Protein AF-A0A956CIX5-F1 (afdb_monomer_lite)

Structure (mmCIF, N/CA/C/O backbone):
data_AF-A0A956CIX5-F1
#
_entry.id   AF-A0A956CIX5-F1
#
loop_
_atom_site.group_PDB
_atom_site.id
_atom_site.type_symbol
_atom_site.label_atom_id
_atom_site.label_alt_id
_atom_site.label_comp_id
_atom_site.label_asym_id
_atom_site.label_entity_id
_atom_site.label_seq_id
_atom_site.pdbx_PDB_ins_code
_atom_site.Cartn_x
_atom_site.Cartn_y
_atom_site.Cartn_z
_atom_site.occupancy
_atom_site.B_iso_or_equiv
_atom_site.auth_seq_id
_atom_site.auth_comp_id
_atom_site.auth_asym_id
_atom_site.auth_atom_id
_atom_site.pdbx_PDB_model_num
ATOM 1 N N . SER A 1 1 ? 2.393 29.014 10.871 1.00 48.28 1 SER A N 1
ATOM 2 C CA . SER A 1 1 ? 1.297 28.035 10.940 1.00 48.28 1 SER A CA 1
ATOM 3 C C . SER A 1 1 ? 1.409 27.335 12.272 1.00 48.28 1 SER A C 1
ATOM 5 O O . SER A 1 1 ? 2.496 26.870 12.594 1.00 48.28 1 SER A O 1
ATOM 7 N N . ASP A 1 2 ? 0.337 27.302 13.055 1.00 49.09 2 ASP A N 1
ATOM 8 C CA . ASP A 1 2 ? 0.321 26.514 14.285 1.00 49.09 2 ASP A CA 1
ATOM 9 C C . ASP A 1 2 ? 0.244 25.041 13.891 1.00 49.09 2 ASP A C 1
ATOM 11 O O . ASP A 1 2 ? -0.803 24.536 13.486 1.00 49.09 2 ASP A O 1
ATOM 15 N N . THR A 1 3 ? 1.388 24.364 13.909 1.00 62.88 3 THR A N 1
ATOM 16 C CA . THR A 1 3 ? 1.444 22.916 13.736 1.00 62.88 3 THR A CA 1
ATOM 17 C C . THR A 1 3 ? 0.698 22.298 14.911 1.00 62.88 3 THR A C 1
ATOM 19 O O . THR A 1 3 ? 1.104 22.481 16.057 1.00 62.88 3 THR A O 1
ATOM 22 N N . LEU A 1 4 ? -0.408 21.597 14.648 1.00 78.81 4 LEU A N 1
ATOM 23 C CA . LEU A 1 4 ? -1.135 20.867 15.683 1.00 78.81 4 LEU A CA 1
ATOM 24 C C . LEU A 1 4 ? -0.179 19.869 16.354 1.00 78.81 4 LEU A C 1
ATOM 26 O O . LEU A 1 4 ? 0.213 18.874 15.746 1.00 78.81 4 LEU A O 1
ATOM 30 N N . VAL A 1 5 ? 0.201 20.144 17.603 1.00 87.44 5 VAL A N 1
ATOM 31 C CA . VAL A 1 5 ? 1.041 19.249 18.405 1.00 87.44 5 VAL A CA 1
ATOM 32 C C . VAL A 1 5 ? 0.138 18.222 19.073 1.00 87.44 5 VAL A C 1
ATOM 34 O O . VAL A 1 5 ? -0.671 18.557 19.940 1.00 87.44 5 VAL A O 1
ATOM 37 N N . CYS A 1 6 ? 0.264 16.964 18.662 1.00 88.88 6 CYS A N 1
ATOM 38 C CA . CYS A 1 6 ? -0.484 15.878 19.274 1.00 88.88 6 CYS A CA 1
ATOM 39 C C . CYS A 1 6 ? 0.151 15.423 20.598 1.00 88.88 6 CYS A C 1
ATOM 41 O O . CYS A 1 6 ? 1.374 15.455 20.734 1.00 88.88 6 CYS A O 1
ATOM 43 N N . PRO A 1 7 ? -0.659 14.991 21.586 1.00 92.75 7 PRO A N 1
ATOM 44 C CA . PRO A 1 7 ? -0.147 14.361 22.801 1.00 92.75 7 PRO A CA 1
ATOM 45 C C . PRO A 1 7 ? 0.714 13.129 22.497 1.00 92.75 7 PRO A C 1
ATOM 47 O O . PRO A 1 7 ? 0.508 12.472 21.479 1.00 92.75 7 PRO A O 1
ATOM 50 N N . THR A 1 8 ? 1.610 12.764 23.419 1.00 92.12 8 THR A N 1
ATOM 51 C CA . THR A 1 8 ? 2.425 11.541 23.328 1.00 92.12 8 THR A CA 1
ATOM 52 C C . THR A 1 8 ? 1.572 10.306 23.018 1.00 92.12 8 THR A C 1
ATOM 54 O O . THR A 1 8 ? 0.526 10.100 23.641 1.00 92.12 8 THR A O 1
ATOM 57 N N . GLY A 1 9 ? 2.030 9.477 22.072 1.00 88.94 9 GLY A N 1
ATOM 58 C CA . GLY A 1 9 ? 1.313 8.286 21.603 1.00 88.94 9 GLY A CA 1
ATOM 59 C C . GLY A 1 9 ? 0.183 8.586 20.614 1.00 88.94 9 GLY A C 1
ATOM 60 O O . GLY A 1 9 ? -0.691 7.740 20.399 1.00 88.94 9 GLY A O 1
ATOM 61 N N . LYS A 1 10 ? 0.147 9.799 20.048 1.00 90.38 10 LYS A N 1
ATOM 62 C CA . LYS A 1 10 ? -0.776 10.184 18.982 1.00 90.38 10 LYS A CA 1
ATOM 63 C C . LYS A 1 10 ? -0.036 10.861 17.837 1.00 90.38 10 LYS A C 1
ATOM 65 O O . LYS A 1 10 ? 0.801 11.728 18.068 1.00 90.38 10 LYS A O 1
ATOM 70 N N . THR A 1 11 ? -0.467 10.570 16.615 1.00 88.06 11 THR A N 1
ATOM 71 C CA . THR A 1 11 ? 0.037 11.219 15.404 1.00 88.06 11 THR A CA 1
ATOM 72 C C . THR A 1 11 ? -0.984 12.208 14.844 1.00 88.06 11 THR A C 1
ATOM 74 O O . THR A 1 11 ? -2.197 11.977 14.919 1.00 88.06 11 THR A O 1
ATOM 77 N N . CYS A 1 12 ? -0.501 13.322 14.293 1.00 87.50 12 CYS A N 1
ATOM 78 C CA . CYS A 1 12 ? -1.344 14.296 13.605 1.00 87.50 12 CYS A CA 1
ATOM 79 C C . CYS A 1 12 ? -1.603 13.811 12.178 1.00 87.50 12 CYS A C 1
ATOM 81 O O . CYS A 1 12 ? -0.676 13.706 11.380 1.00 87.50 12 CYS A O 1
ATOM 83 N N . VAL A 1 13 ? -2.863 13.533 11.851 1.00 85.56 13 VAL A N 1
ATOM 84 C CA . VAL A 1 13 ? -3.272 13.141 10.501 1.00 85.56 13 VAL A CA 1
ATOM 85 C C . VAL A 1 13 ? -4.029 14.295 9.871 1.00 85.56 13 VAL A C 1
ATOM 87 O O . VAL A 1 13 ? -5.052 14.741 10.397 1.00 85.56 13 VAL A O 1
ATOM 90 N N . ILE A 1 14 ? -3.540 14.755 8.726 1.00 82.94 14 ILE A N 1
ATOM 91 C CA . ILE A 1 14 ? -4.179 15.795 7.921 1.00 82.94 14 ILE A CA 1
ATOM 92 C C . ILE A 1 14 ? -5.558 15.289 7.461 1.00 82.94 14 ILE A C 1
ATOM 94 O O . ILE A 1 14 ? -5.697 14.154 7.010 1.00 82.94 14 ILE A O 1
ATOM 98 N N . GLN 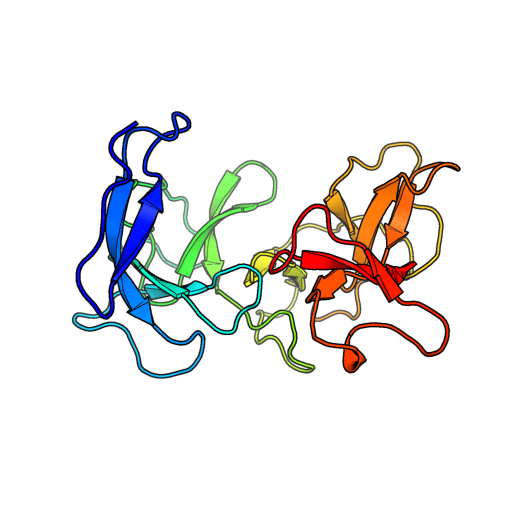A 1 15 ? -6.599 16.098 7.654 1.00 75.81 15 GLN A N 1
ATOM 99 C CA . GLN A 1 15 ? -8.003 15.730 7.415 1.00 75.81 15 GLN A CA 1
ATOM 100 C C . GLN A 1 15 ? -8.577 16.329 6.125 1.00 75.81 15 GLN A C 1
ATOM 102 O O . GLN A 1 15 ? -9.660 15.931 5.700 1.00 75.81 15 GLN A O 1
ATOM 107 N N . ALA A 1 16 ? -7.879 17.292 5.528 1.00 69.31 16 ALA A N 1
ATOM 108 C CA . ALA A 1 16 ? -8.265 17.969 4.299 1.00 69.31 16 ALA A CA 1
ATOM 109 C C . ALA A 1 16 ? -7.023 18.233 3.445 1.00 69.31 16 ALA A C 1
ATOM 111 O O . ALA A 1 16 ? -5.919 18.312 3.971 1.00 69.31 16 ALA A O 1
ATOM 112 N N . ASP A 1 17 ? -7.201 18.461 2.147 1.00 64.12 17 ASP A N 1
ATOM 113 C CA . ASP A 1 17 ? -6.086 18.743 1.227 1.00 64.12 17 ASP A CA 1
ATOM 114 C C . ASP A 1 17 ? -5.335 20.049 1.563 1.00 64.12 17 ASP A C 1
ATOM 116 O O . ASP A 1 17 ? -4.276 20.333 1.005 1.00 64.12 17 ASP A O 1
ATOM 120 N N . ASN A 1 18 ? -5.855 20.851 2.502 1.00 62.19 18 ASN A N 1
ATOM 121 C CA . ASN A 1 18 ? -5.107 21.933 3.122 1.00 62.19 18 ASN A CA 1
ATOM 122 C C . ASN A 1 18 ? -4.417 21.453 4.413 1.00 62.19 18 ASN A C 1
ATOM 124 O O . ASN A 1 18 ? -5.033 20.950 5.350 1.00 62.19 18 ASN A O 1
ATOM 128 N N . VAL A 1 19 ? -3.103 21.670 4.490 1.00 64.19 19 VAL A N 1
ATOM 129 C CA . VAL A 1 19 ? -2.218 21.280 5.611 1.00 64.19 19 VAL A CA 1
ATOM 130 C C . VAL A 1 19 ? -2.571 21.916 6.967 1.00 64.19 19 VAL A C 1
ATOM 132 O O . VAL A 1 19 ? -1.871 21.723 7.957 1.00 64.19 19 VAL A O 1
ATOM 135 N N . THR A 1 20 ? -3.639 22.708 7.025 1.00 72.38 20 THR A N 1
ATOM 136 C CA . THR A 1 20 ? -4.071 23.472 8.196 1.00 72.38 20 THR A CA 1
ATOM 137 C C . THR A 1 20 ? -5.066 22.738 9.089 1.00 72.38 20 THR A C 1
ATOM 139 O O . THR A 1 20 ? -5.234 23.141 10.237 1.00 72.38 20 THR A O 1
ATOM 142 N N . VAL A 1 21 ? -5.729 21.681 8.604 1.00 78.19 21 VAL A N 1
ATOM 143 C CA . VAL A 1 21 ? -6.712 20.928 9.401 1.00 78.19 21 VAL A CA 1
ATOM 144 C C . VAL A 1 21 ? -6.195 19.517 9.652 1.00 78.19 21 VAL A C 1
ATOM 146 O O . VAL A 1 21 ? -6.193 18.672 8.759 1.00 78.19 21 VAL A O 1
ATOM 149 N N . GLY A 1 22 ? -5.767 19.261 10.887 1.00 84.44 22 GLY A N 1
ATOM 150 C CA . GLY A 1 22 ? -5.326 17.949 11.358 1.00 84.44 22 GLY A CA 1
ATOM 151 C C . GLY A 1 22 ? -6.147 17.457 12.547 1.00 84.44 22 GLY A C 1
ATOM 152 O O . GLY A 1 22 ? -6.804 18.240 13.233 1.00 84.44 22 GLY A O 1
ATOM 153 N N . ALA A 1 23 ? -6.099 16.153 12.804 1.00 87.56 23 ALA A N 1
ATOM 154 C CA . ALA A 1 23 ? -6.636 15.547 14.018 1.00 87.56 23 ALA A CA 1
ATOM 155 C C . ALA A 1 23 ? -5.647 14.525 14.590 1.00 87.56 23 ALA A C 1
ATOM 157 O O . ALA A 1 23 ? -4.906 13.878 13.852 1.00 87.56 23 ALA A O 1
ATOM 158 N N . CYS A 1 24 ? -5.632 14.394 15.917 1.00 90.19 24 CYS A N 1
ATOM 159 C CA . CYS A 1 24 ? -4.712 13.506 16.622 1.00 90.19 24 CYS A CA 1
ATOM 160 C C . CYS A 1 24 ? -5.314 12.115 16.812 1.00 90.19 24 CYS A C 1
ATOM 162 O O . CYS A 1 24 ? -6.285 11.956 17.559 1.00 90.19 24 CYS A O 1
ATOM 164 N N . TYR A 1 25 ? -4.685 11.107 16.217 1.00 90.06 25 TYR A N 1
ATOM 165 C CA . TYR A 1 25 ? -5.110 9.711 16.296 1.00 90.06 25 TYR A CA 1
ATOM 166 C C . TYR A 1 25 ? -4.128 8.887 17.126 1.00 90.06 25 TYR A C 1
ATOM 168 O O . TYR A 1 25 ? -2.929 9.140 17.027 1.00 90.06 25 TYR A O 1
ATOM 176 N N . PRO A 1 26 ? -4.594 7.913 17.933 1.00 92.06 26 PRO A N 1
ATOM 177 C CA . PRO A 1 26 ? -3.702 6.992 18.634 1.00 92.06 26 PRO A CA 1
ATOM 178 C C . PRO A 1 26 ? -2.760 6.292 17.660 1.00 92.06 26 PRO A C 1
ATOM 180 O O . PRO A 1 26 ? -3.199 5.852 16.598 1.00 92.06 26 PRO A O 1
ATOM 183 N N . GLU A 1 27 ? -1.491 6.188 18.026 1.00 91.25 27 GLU A N 1
ATOM 184 C CA . GLU A 1 27 ? -0.506 5.436 17.257 1.00 91.25 27 GLU A CA 1
ATOM 185 C C . GLU A 1 27 ? -0.748 3.930 17.385 1.00 91.25 27 GLU A C 1
ATOM 187 O O . GLU A 1 27 ? -1.254 3.433 18.396 1.00 91.25 27 GLU A O 1
ATOM 192 N N . CYS A 1 28 ? -0.383 3.191 16.346 1.00 90.12 28 CYS A N 1
ATOM 193 C CA . CYS A 1 28 ? -0.418 1.737 16.335 1.00 90.12 28 CYS A CA 1
ATOM 194 C C . CYS A 1 28 ? 0.745 1.176 15.524 1.00 90.12 28 CYS A C 1
ATOM 196 O O . CYS A 1 28 ? 1.353 1.871 14.714 1.00 90.12 28 CYS A O 1
ATOM 198 N N . ILE A 1 29 ? 1.033 -0.107 15.738 1.00 85.50 29 ILE A N 1
ATOM 199 C CA . ILE A 1 29 ? 2.008 -0.854 14.945 1.00 85.50 29 ILE A CA 1
ATOM 200 C C . ILE A 1 29 ? 1.215 -1.729 13.968 1.00 85.50 29 ILE A C 1
ATOM 202 O O . ILE A 1 29 ? 0.446 -2.581 14.430 1.00 85.50 29 ILE A O 1
ATOM 206 N N . PRO A 1 30 ? 1.355 -1.548 12.643 1.00 80.19 30 PRO A N 1
ATOM 207 C CA . PRO A 1 30 ? 0.706 -2.406 11.654 1.00 80.19 30 PRO A CA 1
ATOM 208 C C . PRO A 1 30 ? 1.040 -3.886 11.888 1.00 80.19 30 PRO A C 1
ATOM 210 O O . PRO A 1 30 ? 2.200 -4.251 12.055 1.00 80.19 30 PRO A O 1
ATOM 213 N N . GLY A 1 31 ? 0.018 -4.746 11.954 1.00 71.62 31 GLY A N 1
ATOM 214 C CA . GLY A 1 31 ? 0.184 -6.171 12.286 1.00 71.62 31 GLY A CA 1
ATOM 215 C C . GLY A 1 31 ? 0.541 -6.470 13.753 1.00 71.62 31 GLY A C 1
ATOM 216 O O . GLY A 1 31 ? 0.676 -7.637 14.113 1.00 71.62 31 GLY A O 1
ATOM 217 N N . GLY A 1 32 ? 0.680 -5.441 14.595 1.00 73.00 32 GLY A N 1
ATOM 218 C CA . GLY A 1 32 ? 0.949 -5.536 16.029 1.00 73.00 32 GLY A CA 1
ATOM 219 C C . GLY A 1 32 ? -0.315 -5.424 16.888 1.00 73.00 32 GLY A C 1
ATOM 220 O O . GLY A 1 32 ? -1.352 -6.015 16.586 1.00 73.00 32 GLY A O 1
ATOM 221 N N . ALA A 1 33 ? -0.229 -4.678 17.996 1.00 70.19 33 ALA A N 1
ATOM 222 C CA . ALA A 1 33 ? -1.358 -4.486 18.905 1.00 70.19 33 ALA A CA 1
ATOM 223 C C . ALA A 1 33 ? -2.537 -3.803 18.191 1.00 70.19 33 ALA A C 1
ATOM 225 O O . ALA A 1 33 ? -2.385 -2.743 17.580 1.00 70.19 33 ALA A O 1
ATOM 226 N N . ALA A 1 34 ? -3.719 -4.417 18.290 1.00 69.62 34 ALA A N 1
ATOM 227 C CA . ALA A 1 34 ? -4.938 -3.871 17.714 1.00 69.62 34 ALA A CA 1
ATOM 228 C C . ALA A 1 34 ? -5.300 -2.532 18.368 1.00 69.62 34 ALA A C 1
ATOM 230 O O . ALA A 1 34 ? -5.154 -2.341 19.577 1.00 69.62 34 ALA A O 1
ATOM 231 N N . CYS A 1 35 ? -5.827 -1.618 17.561 1.00 86.94 35 CYS A N 1
ATOM 232 C CA . CYS A 1 35 ? -6.393 -0.381 18.061 1.00 86.94 35 CYS A CA 1
ATOM 233 C C . CYS A 1 35 ? -7.567 -0.664 19.007 1.00 86.94 35 CYS A C 1
ATOM 235 O O . CYS A 1 35 ? -8.408 -1.528 18.741 1.00 86.94 35 CYS A O 1
ATOM 237 N N . ALA A 1 36 ? -7.642 0.085 20.109 1.00 86.19 36 ALA A N 1
ATOM 238 C CA . ALA A 1 36 ? -8.731 -0.052 21.068 1.00 86.19 36 ALA A CA 1
ATOM 239 C C . ALA A 1 36 ? -10.102 0.153 20.393 1.00 86.19 36 ALA A C 1
ATOM 241 O O . ALA A 1 36 ? -10.247 0.968 19.481 1.00 86.19 36 ALA A O 1
ATOM 242 N N . GLY A 1 37 ? -11.116 -0.588 20.850 1.00 84.69 37 GLY A N 1
ATOM 243 C CA . GLY A 1 37 ? -12.497 -0.422 20.381 1.00 84.69 37 GLY A CA 1
ATOM 244 C C . GLY A 1 37 ? -12.776 -0.924 18.959 1.00 84.69 37 GLY A C 1
ATOM 245 O O . GLY A 1 37 ? -13.739 -0.475 18.349 1.00 84.69 37 GLY A O 1
ATOM 246 N N . GLY A 1 38 ? -11.953 -1.829 18.415 1.00 82.88 38 GLY A N 1
ATOM 247 C CA . GLY A 1 38 ? -12.183 -2.414 17.085 1.00 82.88 38 GLY A CA 1
ATOM 248 C C . GLY A 1 38 ? -11.825 -1.488 15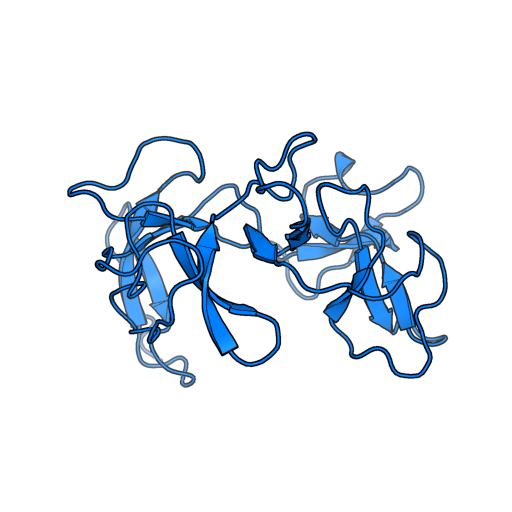.917 1.00 82.88 38 GLY A C 1
ATOM 249 O O . GLY A 1 38 ? -12.258 -1.724 14.786 1.00 82.88 38 GLY A O 1
ATOM 250 N N . ALA A 1 39 ? -11.045 -0.440 16.182 1.00 88.44 39 ALA A N 1
ATOM 251 C CA . ALA A 1 39 ? -10.476 0.431 15.163 1.00 88.44 39 ALA A CA 1
ATOM 252 C C . ALA A 1 39 ? -9.461 -0.316 14.272 1.00 88.44 39 ALA A C 1
ATOM 254 O O . ALA A 1 39 ? -8.867 -1.323 14.666 1.00 88.44 39 ALA A O 1
ATOM 255 N N . THR A 1 40 ? -9.252 0.193 13.060 1.00 87.38 40 THR A N 1
ATOM 256 C CA . THR A 1 40 ? -8.270 -0.327 12.103 1.00 87.38 40 THR A CA 1
ATOM 257 C C . THR A 1 40 ? -6.968 0.456 12.238 1.00 87.38 40 THR A C 1
ATOM 259 O O . THR A 1 40 ? -6.979 1.687 12.224 1.00 87.38 40 THR A O 1
ATOM 262 N N . CYS A 1 41 ? -5.840 -0.250 12.335 1.00 88.19 41 CYS A N 1
ATOM 263 C CA . CYS A 1 41 ? -4.524 0.374 12.253 1.00 88.19 41 CYS A CA 1
ATOM 264 C C . CYS A 1 41 ? -4.192 0.676 10.788 1.00 88.19 41 CYS A C 1
ATOM 266 O O . CYS A 1 41 ? -4.000 -0.247 9.994 1.00 88.19 41 CYS A O 1
ATOM 268 N N . LYS A 1 42 ? -4.145 1.959 10.422 1.00 86.12 42 LYS A N 1
ATOM 269 C CA . LYS A 1 42 ? -3.704 2.401 9.099 1.00 86.12 42 LYS A CA 1
ATOM 270 C C . LYS A 1 42 ? -2.201 2.644 9.135 1.00 86.12 42 LYS A C 1
ATOM 272 O O . LYS A 1 42 ? -1.734 3.497 9.883 1.00 86.12 42 LYS A O 1
ATOM 277 N N . SER A 1 43 ? -1.471 1.881 8.331 1.00 82.94 43 SER A N 1
ATOM 278 C CA . SER A 1 43 ? -0.018 1.968 8.216 1.00 82.94 43 SER A CA 1
ATOM 279 C C . SER A 1 43 ? 0.427 3.313 7.649 1.00 82.94 43 SER A C 1
ATOM 281 O O . SER A 1 43 ? -0.177 3.820 6.701 1.00 82.94 43 SER A O 1
ATOM 283 N N . THR A 1 44 ? 1.517 3.859 8.183 1.00 81.75 44 THR A N 1
ATOM 284 C CA . THR A 1 44 ? 2.344 4.817 7.444 1.00 81.75 44 THR A CA 1
ATOM 285 C C . THR A 1 44 ? 3.111 4.085 6.345 1.00 81.75 44 THR A C 1
ATOM 287 O O . THR A 1 44 ? 3.176 2.854 6.319 1.00 81.75 44 THR A O 1
ATOM 290 N N . PHE A 1 45 ? 3.679 4.837 5.408 1.00 72.69 45 PHE A N 1
ATOM 291 C CA . PHE A 1 45 ? 4.388 4.288 4.251 1.00 72.69 45 PHE A CA 1
ATOM 292 C C . PHE A 1 45 ? 5.548 3.343 4.628 1.00 72.69 45 PHE A C 1
ATOM 294 O O . PHE A 1 45 ? 5.728 2.286 4.029 1.00 72.69 45 PHE A O 1
ATOM 301 N N . ASP A 1 46 ? 6.296 3.658 5.682 1.00 73.00 46 ASP A N 1
ATOM 302 C CA . ASP A 1 46 ? 7.402 2.821 6.165 1.00 73.00 46 ASP A CA 1
ATOM 303 C C . ASP A 1 46 ? 6.961 1.488 6.810 1.00 73.00 46 ASP A C 1
ATOM 305 O O . ASP A 1 46 ? 7.798 0.628 7.091 1.00 73.00 46 ASP A O 1
ATOM 309 N N . ALA A 1 47 ? 5.654 1.322 7.042 1.00 75.00 47 ALA A N 1
ATOM 310 C CA . ALA A 1 47 ? 5.014 0.226 7.760 1.00 75.00 47 ALA A CA 1
ATOM 311 C C . ALA A 1 47 ? 5.580 -0.093 9.147 1.00 75.00 47 ALA A C 1
ATOM 313 O O . ALA A 1 47 ? 5.340 -1.179 9.676 1.00 75.00 47 ALA A O 1
ATOM 314 N N . THR A 1 48 ? 6.313 0.845 9.749 1.00 79.69 48 THR A N 1
ATOM 315 C CA . THR A 1 48 ? 6.815 0.695 11.122 1.00 79.69 48 THR A CA 1
ATOM 316 C C . THR A 1 48 ? 5.894 1.364 12.132 1.00 79.69 48 THR A C 1
ATOM 318 O O . THR A 1 48 ? 5.842 0.961 13.294 1.00 79.69 48 THR A O 1
ATOM 321 N N . SER A 1 49 ? 5.115 2.339 11.667 1.00 85.19 49 SER A N 1
ATOM 322 C CA . SER A 1 49 ? 4.126 3.043 12.462 1.00 85.19 49 SER A CA 1
ATOM 323 C C . SER A 1 49 ? 2.785 3.115 11.736 1.00 85.19 49 SER A C 1
ATOM 325 O O . SER A 1 49 ? 2.611 2.669 10.598 1.00 85.19 49 SER A O 1
ATOM 327 N N . GLY A 1 50 ? 1.787 3.615 12.437 1.00 88.75 50 GLY A N 1
ATOM 328 C CA . GLY A 1 50 ? 0.440 3.738 11.937 1.00 88.75 50 GLY A CA 1
ATOM 329 C C . GLY A 1 50 ? -0.414 4.507 12.919 1.00 88.75 50 GLY A C 1
ATOM 330 O O . GLY A 1 50 ? 0.032 4.900 13.999 1.00 88.75 50 GLY A O 1
ATOM 331 N N . PHE A 1 51 ? -1.665 4.709 12.547 1.00 90.19 51 PHE A N 1
ATOM 332 C CA . PHE A 1 51 ? -2.637 5.365 13.402 1.00 90.19 51 PHE A CA 1
ATOM 333 C C . PHE A 1 51 ? -3.988 4.662 13.367 1.00 90.19 51 PHE A C 1
ATOM 335 O O . PHE A 1 51 ? -4.400 4.066 12.370 1.00 90.19 51 PHE A O 1
ATOM 342 N N . CYS A 1 52 ? -4.680 4.732 14.495 1.00 90.81 52 CYS A N 1
ATOM 343 C CA . CYS A 1 52 ? -5.952 4.076 14.713 1.00 90.81 52 CYS A CA 1
ATOM 344 C C . CYS A 1 52 ? -7.104 4.882 14.126 1.00 90.81 52 CYS A C 1
ATOM 346 O O . CYS A 1 52 ? -7.405 5.981 14.590 1.00 90.81 52 CYS A O 1
ATOM 348 N N . TRP A 1 53 ? -7.795 4.298 13.154 1.00 88.88 53 TRP A N 1
ATOM 349 C CA . TRP A 1 53 ? -8.997 4.851 12.540 1.00 88.88 53 TRP A CA 1
ATOM 350 C C . TRP A 1 53 ? -10.243 4.074 12.939 1.00 88.88 53 TRP A C 1
ATOM 352 O O . TRP A 1 53 ? -10.211 2.848 13.042 1.00 88.88 53 TRP A O 1
ATOM 362 N N . ALA A 1 54 ? -11.360 4.778 13.136 1.00 88.62 54 ALA A N 1
ATOM 363 C CA . ALA A 1 54 ? -12.621 4.106 13.415 1.00 88.62 54 ALA A CA 1
ATOM 364 C C . ALA A 1 54 ? -13.022 3.220 12.227 1.00 88.62 54 ALA A C 1
ATOM 366 O O . ALA A 1 54 ? -12.848 3.597 11.065 1.00 88.62 54 ALA A O 1
ATOM 367 N N . SER A 1 55 ? -13.567 2.048 12.534 1.00 88.62 55 SER A N 1
ATOM 368 C CA . SER A 1 55 ? -14.145 1.135 11.554 1.00 88.62 55 SER A CA 1
ATOM 369 C C . SER A 1 55 ? -15.607 1.495 11.262 1.00 88.62 55 SER A C 1
ATOM 371 O O . SER A 1 55 ? -16.305 2.117 12.069 1.00 88.62 55 SER A O 1
ATOM 373 N N . GLY A 1 56 ? -16.064 1.137 10.068 1.00 92.19 56 GLY A N 1
ATOM 374 C CA . GLY A 1 56 ? -17.462 1.125 9.653 1.00 92.19 56 GLY A CA 1
ATOM 375 C C . GLY A 1 56 ? -18.017 -0.299 9.592 1.00 92.19 56 GLY A C 1
ATOM 376 O O . GLY A 1 56 ? -17.526 -1.204 10.261 1.00 92.19 56 GLY A O 1
ATOM 377 N N . SER A 1 57 ? -19.057 -0.502 8.784 1.00 93.69 57 SER A N 1
ATOM 378 C CA . SER A 1 57 ? -19.760 -1.789 8.669 1.00 93.69 57 SER A CA 1
ATOM 379 C C . SER A 1 57 ? -19.630 -2.461 7.300 1.00 93.69 57 SER A C 1
ATOM 381 O O . SER A 1 57 ? -19.979 -3.639 7.183 1.00 93.69 57 SER A O 1
ATOM 383 N N . ALA A 1 58 ? -19.135 -1.752 6.276 1.00 96.31 58 ALA A N 1
ATOM 384 C CA . ALA A 1 58 ? -19.007 -2.305 4.932 1.00 96.31 58 ALA A CA 1
ATOM 385 C C . ALA A 1 58 ? -17.925 -3.398 4.886 1.00 96.31 58 ALA A C 1
ATOM 387 O O . ALA A 1 58 ? -16.828 -3.240 5.421 1.00 96.31 58 ALA A O 1
ATOM 388 N N . GLN A 1 59 ? -18.263 -4.531 4.286 1.00 96.50 59 GLN A N 1
ATOM 389 C CA . GLN A 1 59 ? -17.418 -5.723 4.201 1.00 96.50 59 GLN A CA 1
ATOM 390 C C . GLN A 1 59 ? -16.454 -5.649 3.009 1.00 96.50 59 GLN A C 1
ATOM 392 O O . GLN A 1 59 ? -16.611 -4.798 2.137 1.00 96.50 59 GLN A O 1
ATOM 397 N N . GLU A 1 60 ? -15.483 -6.564 2.947 1.00 95.69 60 GLU A N 1
ATOM 398 C CA . GLU A 1 60 ? -14.541 -6.687 1.823 1.00 95.69 60 GLU A CA 1
ATOM 399 C C . GLU A 1 60 ? -15.287 -6.715 0.480 1.00 95.69 60 GLU A C 1
ATOM 401 O O . GLU A 1 60 ? -16.255 -7.457 0.305 1.00 95.69 60 GLU A O 1
ATOM 406 N N . GLY A 1 61 ? -14.856 -5.878 -0.466 1.00 95.38 61 GLY A N 1
ATOM 407 C CA . GLY A 1 61 ? -15.484 -5.765 -1.783 1.00 95.38 61 GLY A CA 1
ATOM 408 C C . GLY A 1 61 ? -16.733 -4.887 -1.855 1.00 95.38 61 GLY A C 1
ATOM 409 O O . GLY A 1 61 ? -17.164 -4.565 -2.959 1.00 95.38 61 GLY A O 1
ATOM 410 N N . GLN A 1 62 ? -17.304 -4.458 -0.728 1.00 97.31 62 GLN A N 1
ATOM 411 C CA . GLN A 1 62 ? -18.457 -3.559 -0.734 1.00 97.31 62 GLN A CA 1
ATOM 412 C C . GLN A 1 62 ? -18.039 -2.110 -0.978 1.00 97.31 62 GLN A C 1
ATOM 414 O O . GLN A 1 62 ? -16.947 -1.688 -0.595 1.00 97.31 62 GLN A O 1
ATOM 419 N N . SER A 1 63 ? -18.940 -1.334 -1.583 1.00 96.81 63 SER A N 1
ATOM 420 C CA . SER A 1 63 ? -18.766 0.108 -1.743 1.00 96.81 63 SER A CA 1
ATOM 421 C C . SER A 1 63 ? -18.649 0.814 -0.398 1.00 96.81 63 SER A C 1
ATOM 423 O O . SER A 1 63 ? -19.313 0.460 0.578 1.00 96.81 63 SER A O 1
ATOM 425 N N . CYS A 1 64 ? -17.831 1.856 -0.372 1.00 95.94 64 CYS A N 1
ATOM 426 C CA . CYS A 1 64 ? -17.570 2.642 0.821 1.00 95.94 64 CYS A CA 1
ATOM 427 C C . CYS A 1 64 ? -17.448 4.128 0.494 1.00 95.94 64 CYS A C 1
ATOM 429 O O . CYS A 1 64 ? -17.297 4.547 -0.654 1.00 95.94 64 CYS A O 1
ATOM 431 N N . THR A 1 65 ? -17.502 4.947 1.538 1.00 92.00 65 THR A N 1
ATOM 432 C CA . THR A 1 65 ? -17.200 6.374 1.456 1.00 92.00 65 THR A CA 1
ATOM 433 C C . THR A 1 65 ? -16.150 6.672 2.506 1.00 92.00 65 THR A C 1
ATOM 435 O O . THR A 1 65 ? -16.438 6.580 3.700 1.00 92.00 65 THR A O 1
ATOM 438 N N . SER A 1 66 ? -14.940 7.009 2.056 1.00 78.69 66 SER A N 1
ATOM 439 C CA . SER A 1 66 ? -13.867 7.431 2.951 1.00 78.69 66 SER A CA 1
ATOM 440 C C . SER A 1 66 ? -14.311 8.682 3.706 1.00 78.69 66 SER A C 1
ATOM 442 O O . SER A 1 66 ? -14.778 9.650 3.101 1.00 78.69 66 SER A O 1
ATOM 444 N N . LYS A 1 67 ? -14.211 8.650 5.036 1.00 81.88 67 LYS A N 1
ATOM 445 C CA . LYS A 1 67 ? -14.473 9.802 5.901 1.00 81.88 67 LYS A CA 1
ATOM 446 C C . LYS A 1 67 ? -13.203 10.118 6.688 1.00 81.88 67 LYS A C 1
ATOM 448 O O . LYS A 1 67 ? -12.481 9.190 7.044 1.00 81.88 67 LYS A O 1
ATOM 453 N N . PRO A 1 68 ? -12.957 11.388 7.054 1.00 75.00 68 PRO A N 1
ATOM 454 C CA . PRO A 1 68 ? -11.727 11.772 7.755 1.00 75.00 68 PRO A CA 1
ATOM 455 C C . PRO A 1 68 ? -11.459 10.979 9.048 1.00 75.00 68 PRO A C 1
ATOM 457 O O . PRO A 1 68 ? -10.310 10.706 9.384 1.00 75.00 68 PRO A O 1
ATOM 460 N N . VAL A 1 69 ? -12.531 10.559 9.732 1.00 79.25 69 VAL A N 1
ATOM 461 C CA . VAL A 1 69 ? -12.496 9.870 11.034 1.00 79.25 69 VAL A CA 1
ATOM 462 C C . VAL A 1 69 ? -12.820 8.373 10.973 1.00 79.25 69 VAL A C 1
ATOM 464 O O . VAL A 1 69 ? -12.747 7.699 12.000 1.00 79.25 69 VAL A O 1
ATOM 467 N N . ASN A 1 70 ? -13.246 7.846 9.819 1.00 82.81 70 ASN A N 1
ATOM 468 C CA . ASN A 1 70 ? -13.757 6.477 9.703 1.00 82.81 70 ASN A CA 1
ATOM 469 C C . ASN A 1 70 ? -13.462 5.889 8.318 1.00 82.81 70 ASN A C 1
ATOM 471 O O . ASN A 1 70 ? -13.732 6.527 7.300 1.00 82.81 70 ASN A O 1
ATOM 475 N N . THR A 1 71 ? -12.979 4.648 8.281 1.00 83.88 71 THR A N 1
ATOM 476 C CA . THR A 1 71 ? -12.705 3.933 7.026 1.00 83.88 71 THR A CA 1
ATOM 477 C C . THR A 1 71 ? -13.957 3.706 6.181 1.00 83.88 71 THR A C 1
ATOM 479 O O . THR A 1 71 ? -13.840 3.472 4.990 1.00 83.88 71 THR A O 1
ATOM 482 N N . GLY A 1 72 ? -15.150 3.715 6.774 1.00 91.06 72 GLY A N 1
ATOM 483 C CA . GLY A 1 72 ? -16.399 3.241 6.179 1.00 91.06 72 GLY A CA 1
ATOM 484 C C . GLY A 1 72 ? -16.505 1.713 6.143 1.00 91.06 72 GLY A C 1
ATOM 485 O O . GLY A 1 72 ? -17.579 1.187 5.863 1.00 91.06 72 GLY A O 1
ATOM 486 N N . CYS A 1 73 ? -15.431 1.006 6.493 1.00 94.75 73 CYS A N 1
ATOM 487 C CA . CYS A 1 73 ? -15.259 -0.427 6.297 1.00 94.75 73 CYS A CA 1
ATOM 488 C C . CYS A 1 73 ? -15.056 -1.159 7.623 1.00 94.75 73 CYS A C 1
ATOM 490 O O . CYS A 1 73 ? -14.543 -0.582 8.581 1.00 94.75 73 CYS A O 1
ATOM 492 N N . ALA A 1 74 ? -15.430 -2.434 7.674 1.00 93.44 74 ALA A N 1
ATOM 493 C CA . ALA A 1 74 ? -15.251 -3.292 8.837 1.00 93.44 74 ALA A CA 1
ATOM 494 C C . ALA A 1 74 ? -13.790 -3.313 9.330 1.00 93.44 74 ALA A C 1
ATOM 496 O O . ALA A 1 74 ? -12.855 -2.940 8.617 1.00 93.44 74 ALA A O 1
ATOM 497 N N . THR A 1 75 ? -13.585 -3.737 10.577 1.00 89.56 75 THR A N 1
ATOM 498 C CA . THR A 1 75 ? -12.255 -3.816 11.196 1.00 89.56 75 THR A CA 1
ATOM 499 C C . THR A 1 75 ? -11.260 -4.572 10.311 1.00 89.56 75 THR A C 1
ATOM 501 O O . THR A 1 75 ? -11.550 -5.664 9.829 1.00 89.56 75 THR A O 1
ATOM 504 N N . GLY A 1 76 ? -10.072 -3.993 10.119 1.00 87.19 76 GLY A N 1
ATOM 505 C CA . GLY A 1 76 ? -9.018 -4.553 9.264 1.00 87.19 76 GLY A CA 1
ATOM 506 C C . GLY A 1 76 ? -9.142 -4.196 7.779 1.00 87.19 76 GLY A C 1
ATOM 507 O O . GLY A 1 76 ? -8.282 -4.589 6.993 1.00 87.19 76 GLY A O 1
ATOM 508 N N . LEU A 1 77 ? -10.175 -3.441 7.398 1.00 92.25 77 LEU A N 1
ATOM 509 C CA . LEU A 1 77 ? -10.393 -2.968 6.036 1.00 92.25 77 LEU A CA 1
ATOM 510 C C . LEU A 1 77 ? -10.257 -1.445 5.944 1.00 92.25 77 LEU A C 1
ATOM 512 O O . LEU A 1 77 ? -10.509 -0.713 6.909 1.00 92.25 77 LEU A O 1
ATOM 516 N N . ILE A 1 78 ? -9.913 -0.964 4.753 1.00 91.88 78 ILE A N 1
ATOM 517 C CA . ILE A 1 78 ? -9.840 0.453 4.407 1.00 91.88 78 ILE A CA 1
ATOM 518 C C . ILE A 1 78 ? -10.597 0.725 3.107 1.00 91.88 78 ILE A C 1
ATOM 520 O O . ILE A 1 78 ? -10.620 -0.111 2.207 1.00 91.88 78 ILE A O 1
ATOM 524 N N . CYS A 1 79 ? -11.232 1.892 3.015 1.00 94.19 79 CYS A N 1
ATOM 525 C CA . CYS A 1 79 ? -11.855 2.338 1.777 1.00 94.19 79 CYS A CA 1
ATOM 526 C C . CYS A 1 79 ? -10.786 2.854 0.820 1.00 94.19 79 CYS A C 1
ATOM 528 O O . CYS A 1 79 ? -10.122 3.851 1.117 1.00 94.19 79 CYS A O 1
ATOM 530 N N . ALA A 1 80 ? -10.625 2.168 -0.305 1.00 92.88 80 ALA A N 1
ATOM 531 C CA . ALA A 1 80 ? -9.650 2.493 -1.332 1.00 92.88 80 ALA A CA 1
ATOM 532 C C . ALA A 1 80 ? -10.325 2.544 -2.704 1.00 92.88 80 ALA A C 1
ATOM 534 O O . ALA A 1 80 ? -11.328 1.869 -2.936 1.00 92.88 80 ALA A O 1
ATOM 535 N N . THR A 1 81 ? -9.773 3.351 -3.606 1.00 92.25 81 THR A N 1
ATOM 536 C CA . THR A 1 81 ? -10.196 3.354 -5.007 1.00 92.25 81 THR A CA 1
ATOM 537 C C . THR A 1 81 ? -9.536 2.179 -5.706 1.00 92.25 81 THR A C 1
ATOM 539 O O . THR A 1 81 ? -8.333 2.213 -5.928 1.00 92.25 81 THR A O 1
ATOM 542 N N . ASP A 1 82 ? -10.306 1.155 -6.049 1.00 91.81 82 ASP A N 1
ATOM 543 C CA . ASP A 1 82 ? -9.835 -0.005 -6.804 1.00 91.81 82 ASP A CA 1
ATOM 544 C C . ASP A 1 82 ? -10.724 -0.174 -8.042 1.00 91.81 82 ASP A C 1
ATOM 546 O O . ASP A 1 82 ? -11.953 -0.114 -7.955 1.00 91.81 82 ASP A O 1
ATOM 550 N N . GLN A 1 83 ? -10.095 -0.287 -9.214 1.00 89.06 83 GLN A N 1
ATOM 551 C CA . GLN A 1 83 ? -10.759 -0.306 -10.527 1.00 89.06 83 GLN A CA 1
ATOM 552 C C . GLN A 1 83 ? -11.751 0.861 -10.737 1.00 89.06 83 GLN A C 1
ATOM 554 O O . GLN A 1 83 ? -12.820 0.705 -11.327 1.00 89.06 83 GLN A O 1
ATOM 559 N N . GLY A 1 84 ? -11.406 2.050 -10.232 1.00 89.50 84 GLY A N 1
ATOM 560 C CA . GLY A 1 84 ? -12.215 3.266 -10.373 1.00 89.50 84 GLY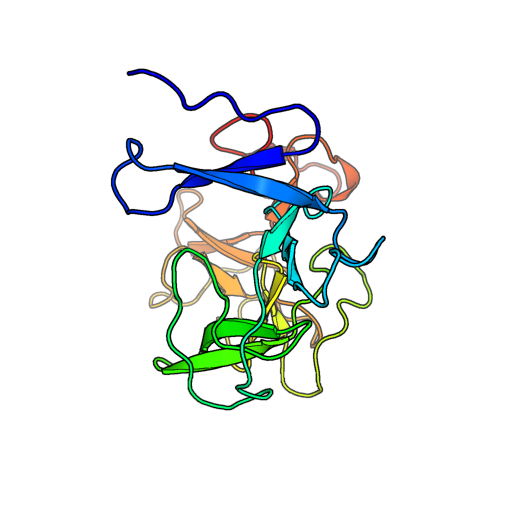 A CA 1
ATOM 561 C C . GLY A 1 84 ? -13.405 3.379 -9.411 1.00 89.50 84 GLY A C 1
ATOM 562 O O . GLY A 1 84 ? -14.154 4.351 -9.498 1.00 89.50 8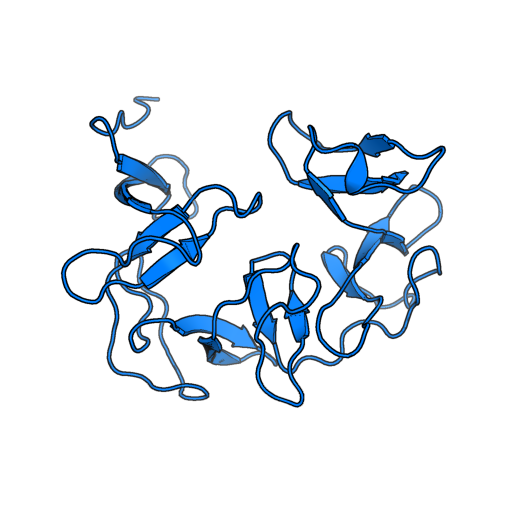4 GLY A O 1
ATOM 563 N N . ALA A 1 85 ? -13.578 2.437 -8.478 1.00 93.25 85 ALA A N 1
ATOM 564 C CA . ALA A 1 85 ? -14.632 2.473 -7.468 1.00 93.25 85 ALA A CA 1
ATOM 565 C C . ALA A 1 85 ? -14.058 2.506 -6.046 1.00 93.25 85 ALA A C 1
ATOM 567 O O . ALA A 1 85 ? -13.093 1.814 -5.735 1.00 93.25 85 ALA A O 1
ATOM 568 N N . SER A 1 86 ? -14.689 3.273 -5.155 1.00 95.31 86 SER A N 1
ATOM 569 C CA . SER A 1 86 ? -14.366 3.260 -3.725 1.00 95.31 86 SER A CA 1
ATOM 570 C C . SER A 1 86 ? -14.947 2.013 -3.069 1.00 95.31 86 SER A C 1
ATOM 572 O O . SER A 1 86 ? -16.163 1.927 -2.858 1.00 95.31 86 SER A O 1
ATOM 574 N N . ILE A 1 87 ? -14.087 1.053 -2.741 1.00 96.19 87 ILE A N 1
ATOM 575 C CA . ILE A 1 87 ? -14.463 -0.237 -2.160 1.00 96.19 87 ILE A CA 1
ATOM 576 C C . ILE A 1 87 ? -13.581 -0.604 -0.970 1.00 96.19 87 ILE A C 1
ATOM 578 O O . ILE A 1 87 ? -12.430 -0.184 -0.851 1.00 96.19 87 ILE A O 1
ATOM 582 N N . CYS A 1 88 ? -14.152 -1.372 -0.046 1.00 96.38 88 CYS A N 1
ATOM 583 C CA . CYS A 1 88 ? -13.426 -1.866 1.110 1.00 96.38 88 CYS A CA 1
ATOM 584 C C . CYS A 1 88 ? -12.420 -2.931 0.685 1.00 96.38 88 CYS A C 1
ATOM 586 O O . CYS A 1 88 ? -12.778 -3.904 0.008 1.00 96.38 88 CYS A O 1
ATOM 588 N N . ARG A 1 89 ? -11.172 -2.719 1.100 1.00 95.88 89 ARG A N 1
ATOM 589 C CA . ARG A 1 89 ? -10.035 -3.595 0.841 1.00 95.88 89 ARG A CA 1
ATOM 590 C C . ARG A 1 89 ? -9.291 -3.932 2.112 1.00 95.88 89 ARG A C 1
ATOM 592 O O . ARG A 1 89 ? -9.159 -3.101 3.015 1.00 95.88 89 ARG A O 1
ATOM 599 N N . LYS A 1 90 ? -8.760 -5.147 2.150 1.00 94.31 90 LYS A N 1
ATOM 600 C CA . LYS A 1 90 ? -7.879 -5.610 3.214 1.00 94.31 90 LYS A CA 1
ATOM 601 C C . LYS A 1 90 ? -6.558 -4.842 3.190 1.00 94.31 90 LYS A C 1
ATOM 603 O O . LYS A 1 90 ? -6.023 -4.527 2.127 1.00 94.31 90 LYS A O 1
ATOM 608 N N . THR A 1 91 ? -6.017 -4.568 4.371 1.00 91.25 91 THR A N 1
ATOM 609 C CA . THR A 1 91 ? -4.639 -4.089 4.500 1.00 91.25 91 THR A CA 1
ATOM 610 C C . THR A 1 91 ? -3.646 -5.248 4.409 1.00 91.25 91 THR A C 1
ATOM 612 O O . THR A 1 91 ? -3.979 -6.409 4.664 1.00 91.25 91 THR A O 1
ATOM 615 N N . CYS A 1 92 ? -2.413 -4.935 4.036 1.00 91.44 92 CYS A N 1
ATOM 616 C CA . CYS A 1 92 ? -1.345 -5.910 3.861 1.00 91.44 92 CYS A CA 1
ATOM 617 C C . CYS A 1 92 ? -0.002 -5.359 4.328 1.00 91.44 92 CYS A C 1
ATOM 619 O O . CYS A 1 92 ? 0.173 -4.156 4.479 1.00 91.44 92 CYS A O 1
ATOM 621 N N . SER A 1 93 ? 0.965 -6.242 4.556 1.00 90.19 93 SER A N 1
ATOM 622 C CA . SER A 1 93 ? 2.326 -5.850 4.925 1.00 90.19 93 SER A CA 1
ATOM 623 C C . SER A 1 93 ? 3.214 -5.843 3.685 1.00 90.19 93 SER A C 1
ATOM 625 O O . SER A 1 93 ? 3.832 -6.859 3.377 1.00 90.19 93 SER A O 1
ATOM 627 N N . PHE A 1 94 ? 3.287 -4.713 2.975 1.00 91.56 94 PHE A N 1
ATOM 628 C CA . PHE A 1 94 ? 4.011 -4.593 1.698 1.00 91.56 94 PHE A CA 1
ATOM 629 C C . PHE A 1 94 ? 5.448 -5.131 1.745 1.00 91.56 94 PHE A C 1
ATOM 631 O O . PHE A 1 94 ? 5.861 -5.907 0.887 1.00 91.56 94 PHE A O 1
ATOM 638 N N . TRP A 1 95 ? 6.189 -4.790 2.799 1.00 89.94 95 TRP A N 1
ATOM 639 C CA . TRP A 1 95 ? 7.588 -5.189 2.983 1.00 89.94 95 TRP A CA 1
ATOM 640 C C . TRP A 1 95 ? 7.775 -6.658 3.408 1.00 89.94 95 TRP A C 1
ATOM 642 O O . TRP A 1 95 ? 8.905 -7.116 3.558 1.00 89.94 95 TRP A O 1
ATOM 652 N N . SER A 1 96 ? 6.687 -7.406 3.617 1.00 90.25 96 SER A N 1
ATOM 653 C CA . SER A 1 96 ? 6.721 -8.835 3.937 1.00 90.25 96 SER A CA 1
ATOM 654 C C . SER A 1 96 ? 6.884 -9.687 2.673 1.00 90.25 96 SER A C 1
ATOM 656 O O . SER A 1 96 ? 6.373 -9.359 1.596 1.00 90.25 96 SER A O 1
ATOM 658 N N . SER A 1 97 ? 7.534 -10.844 2.819 1.00 88.25 97 SER A N 1
ATOM 659 C CA . SER A 1 97 ? 7.520 -11.906 1.803 1.00 88.25 97 SER A CA 1
ATOM 660 C C . SER A 1 97 ? 6.140 -12.556 1.654 1.00 88.25 97 SER A C 1
ATOM 662 O O . SER A 1 97 ? 5.836 -13.099 0.598 1.00 88.25 97 SER A O 1
ATOM 664 N N . PHE A 1 98 ? 5.297 -12.452 2.685 1.00 90.38 98 PHE A N 1
ATOM 665 C CA . PHE A 1 98 ? 3.905 -12.898 2.697 1.00 90.38 98 PHE A CA 1
ATOM 666 C C . PHE A 1 98 ? 3.020 -11.729 3.152 1.00 90.38 98 PHE A C 1
ATOM 668 O O . PHE A 1 98 ? 2.775 -11.568 4.352 1.00 90.38 98 PHE A O 1
ATOM 675 N N . PRO A 1 99 ? 2.582 -10.857 2.229 1.00 91.06 99 PRO A N 1
ATOM 676 C CA . PRO A 1 99 ? 1.891 -9.614 2.570 1.00 91.06 99 PRO A CA 1
ATOM 677 C C . PRO A 1 99 ? 0.452 -9.828 3.065 1.00 91.06 99 PRO A C 1
ATOM 679 O O . PRO A 1 99 ? -0.098 -8.947 3.724 1.00 91.06 99 PRO A O 1
ATOM 682 N N . GLY A 1 100 ? -0.149 -10.994 2.797 1.00 92.62 100 GLY A N 1
ATOM 683 C CA . GLY A 1 100 ? -1.439 -11.396 3.371 1.00 92.62 100 GLY A CA 1
ATOM 684 C C . GLY A 1 100 ? -2.681 -10.995 2.568 1.00 92.62 100 GLY A C 1
ATOM 685 O O . GLY A 1 100 ? -3.789 -11.012 3.128 1.00 92.62 100 GLY A O 1
ATOM 686 N N . CYS A 1 101 ? -2.516 -10.656 1.285 1.00 95.06 101 CYS A N 1
ATOM 687 C CA . CYS A 1 101 ? -3.632 -10.362 0.390 1.00 95.06 101 CYS A CA 1
ATOM 688 C C . CYS A 1 101 ? -4.422 -11.618 -0.015 1.00 95.06 101 CYS A C 1
ATOM 690 O O . CYS A 1 101 ? -3.849 -12.707 -0.097 1.00 95.06 101 CYS A O 1
ATOM 692 N N . PRO A 1 102 ? -5.744 -11.492 -0.241 1.00 94.69 102 PRO A N 1
ATOM 693 C CA . PRO A 1 102 ? -6.551 -12.553 -0.836 1.00 94.69 102 PRO A CA 1
ATOM 694 C C . PRO A 1 102 ? -6.036 -12.978 -2.219 1.00 94.69 102 PRO A C 1
ATOM 696 O O . PRO A 1 102 ? -5.363 -12.216 -2.908 1.00 94.69 102 PRO A O 1
ATOM 699 N N . SER A 1 103 ? -6.405 -14.187 -2.653 1.00 93.38 103 SER A N 1
ATOM 700 C CA . SER A 1 103 ? -6.080 -14.664 -4.002 1.00 93.38 103 SER A CA 1
ATOM 701 C C . SER A 1 103 ? -6.640 -13.719 -5.071 1.00 93.38 103 SER A C 1
ATOM 703 O O . SER A 1 103 ? -7.782 -13.271 -4.967 1.00 93.38 103 SER A O 1
ATOM 705 N N . GLY A 1 104 ? -5.827 -13.423 -6.088 1.00 92.50 104 GLY A N 1
ATOM 706 C CA . GLY A 1 104 ? -6.178 -12.484 -7.155 1.00 92.50 104 GLY A CA 1
ATOM 707 C C . GLY A 1 104 ? -6.005 -11.008 -6.786 1.00 92.50 104 GLY A C 1
ATOM 708 O O . GLY A 1 104 ? -6.377 -10.154 -7.583 1.00 92.50 104 GLY A O 1
ATOM 709 N N . GLN A 1 105 ? -5.452 -10.702 -5.609 1.00 96.25 105 GLN A N 1
ATOM 710 C CA . GLN A 1 105 ? -5.071 -9.347 -5.219 1.00 96.25 105 GLN A CA 1
ATOM 711 C C . GLN A 1 105 ? -3.578 -9.271 -4.904 1.00 96.25 105 GLN A C 1
ATOM 713 O O . GLN A 1 105 ? -2.992 -10.218 -4.379 1.00 96.25 105 GLN A O 1
ATOM 718 N N . ASN A 1 106 ? -2.988 -8.109 -5.162 1.00 96.62 106 ASN A N 1
ATOM 719 C CA . ASN A 1 106 ? -1.598 -7.808 -4.850 1.00 96.62 106 ASN A CA 1
ATOM 720 C C . ASN A 1 106 ? -1.519 -6.686 -3.818 1.00 96.62 106 ASN A C 1
ATOM 722 O O . ASN A 1 106 ? -2.280 -5.720 -3.861 1.00 96.62 106 ASN A O 1
ATOM 726 N N . CYS A 1 107 ? -0.570 -6.804 -2.897 1.00 95.81 107 CYS A N 1
ATOM 727 C CA . CYS A 1 107 ? -0.256 -5.738 -1.962 1.00 95.81 107 CYS A CA 1
ATOM 728 C C . CYS A 1 107 ? 0.469 -4.598 -2.678 1.00 95.81 107 CYS A C 1
ATOM 730 O O . CYS A 1 107 ? 1.565 -4.797 -3.207 1.00 95.81 107 CYS A O 1
ATOM 732 N N . ALA A 1 108 ? -0.128 -3.412 -2.676 1.00 93.88 108 ALA A N 1
ATOM 733 C CA . ALA A 1 108 ? 0.514 -2.199 -3.159 1.00 93.88 108 ALA A CA 1
ATOM 734 C C . ALA A 1 108 ? 1.319 -1.511 -2.049 1.00 93.88 108 ALA A C 1
ATOM 736 O O . ALA A 1 108 ? 1.190 -1.811 -0.859 1.00 93.88 108 ALA A O 1
ATOM 737 N N . ILE A 1 109 ? 2.145 -0.547 -2.452 1.00 90.62 109 ILE A N 1
ATOM 738 C CA . ILE A 1 109 ? 3.082 0.159 -1.573 1.00 90.62 109 ILE A CA 1
ATOM 739 C C . ILE A 1 109 ? 2.414 0.909 -0.411 1.00 90.62 109 ILE A C 1
ATOM 741 O O . ILE A 1 109 ? 2.981 1.053 0.669 1.00 90.62 109 ILE A O 1
ATOM 745 N N . ASN A 1 110 ? 1.164 1.329 -0.594 1.00 87.94 110 ASN A N 1
ATOM 746 C CA . ASN A 1 110 ? 0.339 1.940 0.447 1.00 87.94 110 ASN A CA 1
ATOM 747 C C . ASN A 1 110 ? -0.250 0.914 1.440 1.00 87.94 110 ASN A C 1
ATOM 749 O O . ASN A 1 110 ? -1.099 1.280 2.252 1.00 87.94 110 ASN A O 1
ATOM 753 N N . SER A 1 111 ? 0.209 -0.345 1.404 1.00 91.12 111 SER A N 1
ATOM 754 C CA . SER A 1 111 ? -0.196 -1.426 2.311 1.00 91.12 111 SER A CA 1
ATOM 755 C C . SER A 1 111 ? -1.682 -1.799 2.200 1.00 91.12 111 SER A C 1
ATOM 757 O O . SER A 1 111 ? -2.333 -2.141 3.192 1.00 91.12 111 SER A O 1
ATOM 759 N N . ILE A 1 112 ? -2.219 -1.748 0.978 1.00 92.62 112 ILE A N 1
ATOM 760 C CA . ILE A 1 112 ? -3.596 -2.123 0.633 1.00 92.62 112 ILE A CA 1
ATOM 761 C C . ILE A 1 112 ? -3.564 -3.186 -0.466 1.00 92.62 112 ILE A C 1
ATOM 763 O O . ILE A 1 112 ? -2.739 -3.125 -1.378 1.00 92.62 112 ILE A O 1
ATOM 767 N N . CYS A 1 113 ? -4.453 -4.171 -0.370 1.00 95.75 113 CYS A N 1
ATOM 768 C CA . CYS A 1 113 ? -4.631 -5.172 -1.412 1.00 95.75 113 CYS A CA 1
ATOM 769 C C . CYS A 1 113 ? -5.505 -4.622 -2.544 1.00 95.75 113 CYS A C 1
ATOM 771 O O . CYS A 1 113 ? -6.621 -4.171 -2.291 1.00 95.75 113 CYS A O 1
ATOM 773 N N . PHE A 1 114 ? -5.021 -4.696 -3.782 1.00 94.56 114 PHE A N 1
ATOM 774 C CA . PHE A 1 114 ? -5.760 -4.281 -4.977 1.00 94.56 114 PHE A CA 1
ATOM 775 C C . PHE A 1 114 ? -5.937 -5.442 -5.946 1.00 94.56 114 PHE A C 1
ATOM 777 O O . PHE A 1 114 ? -5.059 -6.296 -6.066 1.00 94.56 114 PHE A O 1
ATOM 784 N N . ALA A 1 115 ? -7.070 -5.450 -6.650 1.00 92.75 115 ALA A N 1
ATOM 785 C CA . ALA A 1 115 ? -7.346 -6.378 -7.746 1.00 92.75 115 ALA A CA 1
ATOM 786 C C . ALA A 1 115 ? -6.971 -5.791 -9.121 1.00 92.75 115 ALA A C 1
ATOM 788 O O . ALA A 1 115 ? -7.326 -6.356 -10.157 1.00 92.75 115 ALA A O 1
ATOM 789 N N . GLU A 1 116 ? -6.331 -4.623 -9.153 1.00 88.75 116 GLU A N 1
ATOM 790 C CA . GLU A 1 116 ? -5.828 -4.022 -10.385 1.00 88.75 116 GLU A CA 1
ATOM 791 C C . GLU A 1 116 ? -4.699 -4.857 -10.996 1.00 88.75 116 GLU A C 1
ATOM 793 O O . GLU A 1 116 ? -3.957 -5.535 -10.286 1.00 88.75 116 GLU A O 1
ATOM 798 N N . ALA A 1 117 ? -4.588 -4.816 -12.323 1.00 91.25 117 ALA A N 1
ATOM 799 C CA . ALA A 1 117 ? -3.606 -5.603 -13.062 1.00 91.25 117 ALA A CA 1
ATOM 800 C C . ALA A 1 117 ? -2.201 -4.983 -13.077 1.00 91.25 117 ALA A C 1
ATOM 802 O O . ALA A 1 117 ? -1.268 -5.705 -13.404 1.00 91.25 117 ALA A O 1
ATOM 803 N N . GLY A 1 118 ? -2.062 -3.693 -12.744 1.00 94.00 118 GLY A N 1
ATOM 804 C CA . GLY A 1 118 ? -0.802 -2.949 -12.840 1.00 94.00 118 GLY A CA 1
ATOM 805 C C . GLY A 1 118 ? -0.176 -2.951 -14.242 1.00 94.00 118 GLY A C 1
ATOM 806 O O . GLY A 1 118 ? -0.747 -3.462 -15.211 1.00 94.00 118 GLY A O 1
ATOM 807 N N . ASP A 1 119 ? 1.032 -2.404 -14.332 1.00 97.19 119 ASP A N 1
ATOM 808 C CA . ASP A 1 119 ? 1.888 -2.533 -15.506 1.00 97.19 119 ASP A CA 1
ATOM 809 C C . ASP A 1 119 ? 2.620 -3.896 -15.481 1.00 97.19 119 ASP A C 1
ATOM 811 O O . ASP A 1 119 ? 3.127 -4.316 -14.431 1.00 97.19 119 ASP A O 1
ATOM 815 N N . PRO A 1 120 ? 2.698 -4.626 -16.613 1.00 96.56 120 PRO A N 1
ATOM 816 C CA . PRO A 1 120 ? 3.324 -5.946 -16.664 1.00 96.56 120 PRO A CA 1
ATOM 817 C C . PRO A 1 120 ? 4.860 -5.920 -16.590 1.00 96.56 120 PRO A C 1
ATOM 819 O O . PRO A 1 120 ? 5.474 -6.991 -16.578 1.00 96.56 120 PRO A O 1
ATOM 822 N N . ALA A 1 121 ? 5.498 -4.745 -16.582 1.00 97.88 121 ALA A N 1
ATOM 823 C CA . ALA A 1 121 ? 6.945 -4.617 -16.491 1.00 97.88 121 ALA A CA 1
ATOM 824 C C . ALA A 1 121 ? 7.506 -5.328 -15.252 1.00 97.88 121 ALA A C 1
ATOM 826 O O . ALA A 1 121 ? 6.994 -5.211 -14.136 1.00 97.88 121 ALA A O 1
ATOM 827 N N . ALA A 1 122 ? 8.598 -6.064 -15.455 1.00 97.25 122 ALA A N 1
ATOM 828 C CA . ALA A 1 122 ? 9.404 -6.600 -14.367 1.00 97.25 122 ALA A CA 1
ATOM 829 C C . ALA A 1 122 ? 10.229 -5.481 -13.709 1.00 97.25 122 ALA A C 1
ATOM 831 O O . ALA A 1 122 ? 10.455 -4.437 -14.314 1.00 97.25 122 ALA A O 1
ATOM 832 N N . LEU A 1 123 ? 10.736 -5.715 -12.497 1.00 95.44 123 LEU A N 1
ATOM 833 C CA . LEU A 1 123 ? 11.636 -4.765 -11.833 1.00 95.44 123 LEU A CA 1
ATOM 834 C C . LEU A 1 123 ? 12.844 -4.415 -12.711 1.00 95.44 123 LEU A C 1
ATOM 836 O O . LEU A 1 123 ? 13.512 -5.311 -13.229 1.00 95.44 123 LEU A O 1
ATOM 840 N N . GLY A 1 124 ? 13.119 -3.117 -12.844 1.00 94.31 124 GLY A N 1
ATOM 841 C CA . GLY A 1 124 ? 14.181 -2.563 -13.686 1.00 94.31 124 GLY A CA 1
ATOM 842 C C . GLY A 1 124 ? 13.879 -2.570 -15.189 1.00 94.31 124 GLY A C 1
ATOM 843 O O . GLY A 1 124 ? 14.732 -2.195 -15.989 1.00 94.31 124 GLY A O 1
ATOM 844 N N . ALA A 1 125 ? 12.697 -3.034 -15.608 1.00 96.75 125 ALA A N 1
ATOM 845 C CA . ALA A 1 125 ? 12.275 -2.975 -17.003 1.00 96.75 125 ALA A CA 1
ATOM 846 C C . ALA A 1 125 ? 11.495 -1.678 -17.287 1.00 96.75 125 ALA A C 1
ATOM 848 O O . ALA A 1 125 ? 10.838 -1.151 -16.383 1.00 96.75 125 ALA A O 1
ATOM 849 N N . PRO A 1 126 ? 11.503 -1.184 -18.539 1.00 97.44 126 PRO A N 1
ATOM 850 C CA . PRO A 1 126 ? 10.640 -0.081 -18.941 1.00 97.44 126 PRO A CA 1
ATOM 851 C C . PRO A 1 126 ? 9.166 -0.431 -18.724 1.00 97.44 126 PRO A C 1
ATOM 853 O O . PRO A 1 126 ? 8.724 -1.509 -19.130 1.00 97.44 126 PRO A O 1
ATOM 856 N N . CYS A 1 127 ? 8.414 0.488 -18.126 1.00 97.88 127 CYS A N 1
ATOM 857 C CA . CYS A 1 127 ? 6.959 0.406 -18.094 1.00 97.88 127 CYS A CA 1
ATOM 858 C C . CYS A 1 127 ? 6.361 0.716 -19.473 1.00 97.88 127 CYS A C 1
ATOM 860 O O . CYS A 1 127 ? 7.032 1.236 -20.372 1.00 97.88 127 CYS A O 1
ATOM 862 N N . SER A 1 128 ? 5.071 0.423 -19.643 1.00 96.19 128 SER A N 1
ATOM 863 C CA . SER A 1 128 ? 4.308 0.852 -20.810 1.00 96.19 128 SER A CA 1
ATOM 864 C C . SER A 1 128 ? 4.422 2.363 -21.014 1.00 96.19 128 SER A C 1
ATOM 866 O O . SER A 1 128 ? 4.405 3.153 -20.073 1.00 96.19 128 SER A O 1
ATOM 868 N N . VAL A 1 129 ? 4.439 2.794 -22.276 1.00 92.06 129 VAL A N 1
ATOM 869 C CA . VAL A 1 129 ? 4.426 4.220 -22.649 1.00 92.06 129 VAL A CA 1
ATOM 870 C C . VAL A 1 129 ? 3.163 4.956 -22.190 1.00 92.06 129 VAL A C 1
ATOM 872 O O . VAL A 1 129 ? 3.128 6.183 -22.192 1.00 92.06 129 VAL A O 1
ATOM 875 N N . THR A 1 130 ? 2.114 4.214 -21.832 1.00 92.88 130 THR A N 1
ATOM 876 C CA . THR A 1 130 ? 0.870 4.754 -21.273 1.00 92.88 130 THR A CA 1
ATOM 877 C C . THR A 1 130 ? 0.840 4.728 -19.749 1.00 92.88 130 THR A C 1
ATOM 879 O O . THR A 1 130 ? -0.146 5.200 -19.186 1.00 92.88 130 THR A O 1
ATOM 882 N N . ALA A 1 131 ? 1.856 4.153 -19.095 1.00 92.88 131 ALA A N 1
ATOM 883 C CA . ALA A 1 131 ? 1.870 4.005 -17.650 1.00 92.88 131 ALA A CA 1
ATOM 884 C C . ALA A 1 131 ? 1.947 5.374 -16.972 1.00 92.88 131 ALA A C 1
ATOM 886 O O . ALA A 1 131 ? 2.755 6.235 -17.345 1.00 92.88 131 ALA A O 1
ATOM 887 N N . ALA A 1 132 ? 1.099 5.578 -15.971 1.00 91.19 132 ALA A N 1
ATOM 888 C CA . ALA A 1 132 ? 1.166 6.778 -15.152 1.00 91.19 132 ALA A CA 1
ATOM 889 C C . ALA A 1 132 ? 2.306 6.660 -14.127 1.00 91.19 132 ALA A C 1
ATOM 891 O O . ALA A 1 132 ? 2.636 5.573 -13.656 1.00 91.19 132 ALA A O 1
ATOM 892 N N . GLY A 1 133 ? 2.887 7.796 -13.730 1.00 90.75 133 GLY A N 1
ATOM 893 C CA . GLY A 1 133 ? 3.829 7.814 -12.610 1.00 90.75 133 GLY A CA 1
ATOM 894 C C . GLY A 1 133 ? 3.157 7.298 -11.334 1.00 90.75 133 GLY A C 1
ATOM 895 O O . GLY A 1 133 ? 2.079 7.769 -10.968 1.00 90.75 133 GLY A O 1
ATOM 896 N N . GLY A 1 134 ? 3.790 6.334 -10.669 1.00 90.88 134 GLY A N 1
ATOM 897 C CA . GLY A 1 134 ? 3.265 5.650 -9.489 1.00 90.88 134 GLY A CA 1
ATOM 898 C C . GLY A 1 134 ? 2.383 4.432 -9.784 1.00 90.88 134 GLY A C 1
ATOM 899 O O . GLY A 1 134 ? 1.929 3.797 -8.834 1.00 90.88 134 GLY A O 1
ATOM 900 N N . GLU A 1 135 ? 2.146 4.085 -11.055 1.00 94.56 135 GLU A N 1
ATOM 901 C CA . GLU A 1 135 ? 1.424 2.860 -11.411 1.00 94.56 135 GLU A CA 1
ATOM 902 C C . GLU A 1 135 ? 2.185 1.625 -10.894 1.00 94.56 135 GLU A C 1
ATOM 904 O O . GLU A 1 135 ? 3.404 1.540 -11.073 1.00 94.56 135 GLU A O 1
ATOM 909 N N . PRO A 1 136 ? 1.521 0.682 -10.205 1.00 95.62 136 PRO A N 1
ATOM 910 C CA . PRO A 1 136 ? 2.189 -0.503 -9.685 1.00 95.62 136 PRO A CA 1
ATOM 911 C C . PRO A 1 136 ? 2.700 -1.407 -10.808 1.00 95.62 136 PRO A C 1
ATOM 913 O O . PRO A 1 136 ? 2.032 -1.593 -11.820 1.00 95.62 136 PRO A O 1
ATOM 916 N N . CYS A 1 137 ? 3.859 -2.026 -10.597 1.00 97.56 137 CYS A N 1
ATOM 917 C CA . CYS A 1 137 ? 4.487 -2.941 -11.550 1.00 97.56 137 CYS A CA 1
ATOM 918 C C . CYS A 1 137 ? 5.296 -4.026 -10.813 1.00 97.56 137 CYS A C 1
ATOM 920 O O . CYS A 1 137 ? 5.369 -4.047 -9.578 1.00 97.56 137 CYS A O 1
ATOM 922 N N . GLY A 1 138 ? 5.889 -4.971 -11.546 1.00 96.69 138 GLY A N 1
ATOM 923 C CA . GLY A 1 138 ? 6.752 -6.001 -10.963 1.00 96.69 138 GLY A CA 1
ATOM 924 C C . GLY A 1 138 ? 6.013 -6.948 -10.015 1.00 96.69 138 GLY A C 1
ATOM 925 O O . GLY A 1 138 ? 6.463 -7.165 -8.888 1.00 96.69 138 GLY A O 1
ATOM 926 N N . SER A 1 139 ? 4.863 -7.485 -10.441 1.00 96.50 139 SER A N 1
ATOM 927 C CA . SER A 1 139 ? 4.104 -8.456 -9.640 1.00 96.50 139 SER A CA 1
ATOM 928 C C . SER A 1 139 ? 4.928 -9.707 -9.337 1.00 96.50 139 SER A C 1
ATOM 930 O O . SER A 1 139 ? 5.485 -10.317 -10.249 1.00 96.50 139 SER A O 1
ATOM 932 N N . ASP A 1 140 ? 4.915 -10.155 -8.083 1.00 95.44 140 ASP A N 1
ATOM 933 C CA . ASP A 1 140 ? 5.339 -11.511 -7.699 1.00 95.44 140 ASP A CA 1
ATOM 934 C C . ASP A 1 140 ? 4.145 -12.455 -7.432 1.00 95.44 140 ASP A C 1
ATOM 936 O O . ASP A 1 140 ? 4.313 -13.554 -6.900 1.00 95.44 140 ASP A O 1
ATOM 940 N N . GLY A 1 141 ? 2.928 -12.021 -7.787 1.00 93.88 141 GLY A N 1
ATOM 941 C CA . GLY A 1 141 ? 1.672 -12.718 -7.501 1.00 93.88 141 GLY A CA 1
ATOM 942 C C . GLY A 1 141 ? 1.149 -12.537 -6.070 1.00 93.88 141 GLY A C 1
ATOM 943 O O . GLY A 1 141 ? 0.097 -13.088 -5.744 1.00 93.88 141 GLY A O 1
ATOM 944 N N . GLN A 1 142 ? 1.863 -11.799 -5.214 1.00 94.88 142 GLN A N 1
ATOM 945 C CA . GLN A 1 142 ? 1.418 -11.425 -3.867 1.00 94.88 142 GLN A CA 1
ATOM 946 C C . GLN A 1 142 ? 1.503 -9.913 -3.609 1.00 94.88 142 GLN A C 1
ATOM 948 O O . GLN A 1 142 ? 0.734 -9.376 -2.807 1.00 94.88 142 GLN A O 1
ATOM 953 N N . ALA A 1 143 ? 2.443 -9.216 -4.245 1.00 96.50 143 ALA A N 1
ATOM 954 C CA . ALA A 1 143 ? 2.671 -7.786 -4.125 1.00 96.50 143 ALA A CA 1
ATOM 955 C C . ALA A 1 143 ? 3.186 -7.173 -5.430 1.00 96.50 143 ALA A C 1
ATOM 957 O O . ALA A 1 143 ? 3.844 -7.822 -6.243 1.00 96.50 143 ALA A O 1
ATOM 958 N N . TRP A 1 144 ? 2.933 -5.876 -5.570 1.00 97.00 144 TRP A N 1
ATOM 959 C CA . TRP A 1 144 ? 3.509 -5.025 -6.604 1.00 97.00 144 TRP A CA 1
ATOM 960 C C . TRP A 1 144 ? 4.887 -4.545 -6.165 1.00 97.00 144 TRP A C 1
ATOM 962 O O . TRP A 1 144 ? 5.006 -3.552 -5.456 1.00 97.00 144 TRP A O 1
ATOM 972 N N . ARG A 1 145 ? 5.953 -5.270 -6.515 1.00 95.94 145 ARG A N 1
ATOM 973 C CA . ARG A 1 145 ? 7.296 -4.975 -5.985 1.00 95.94 145 ARG A CA 1
ATOM 974 C C . ARG A 1 145 ? 7.931 -3.720 -6.577 1.00 95.94 145 ARG A C 1
ATOM 976 O O . ARG A 1 145 ? 9.011 -3.348 -6.121 1.00 95.94 145 ARG A O 1
ATOM 983 N N . GLY A 1 146 ? 7.292 -3.108 -7.569 1.00 95.62 146 GLY A N 1
ATOM 984 C CA . GLY A 1 146 ? 7.743 -1.918 -8.270 1.00 95.62 146 GLY A CA 1
ATOM 985 C C . GLY A 1 146 ? 6.663 -0.845 -8.381 1.00 95.62 146 GLY A C 1
ATOM 986 O O . GLY A 1 146 ? 5.469 -1.123 -8.238 1.00 95.62 146 GLY A O 1
ATOM 987 N N . ILE A 1 147 ? 7.101 0.373 -8.685 1.00 95.56 147 ILE A N 1
ATOM 988 C CA . ILE A 1 147 ? 6.258 1.459 -9.192 1.00 95.56 147 ILE A CA 1
ATOM 989 C C . ILE A 1 147 ? 6.877 2.016 -10.475 1.00 95.56 147 ILE A C 1
ATOM 991 O O . ILE A 1 147 ? 8.099 2.129 -10.569 1.00 95.56 147 ILE A O 1
ATOM 995 N N . CYS A 1 148 ? 6.054 2.372 -11.455 1.00 96.38 148 CYS A N 1
ATOM 996 C CA . CYS A 1 148 ? 6.512 3.066 -12.651 1.00 96.38 148 CYS A CA 1
ATOM 997 C C . CYS A 1 148 ? 6.945 4.484 -12.279 1.00 96.38 148 CYS A C 1
ATOM 999 O O . CYS A 1 148 ? 6.140 5.289 -11.803 1.00 96.38 148 CYS A O 1
ATOM 1001 N N . GLN A 1 149 ? 8.232 4.766 -12.453 1.00 94.44 149 GLN A N 1
ATOM 1002 C CA . GLN A 1 149 ? 8.847 6.042 -12.121 1.00 94.44 149 GLN A CA 1
ATOM 1003 C C . GLN A 1 149 ? 9.728 6.511 -13.281 1.00 94.44 149 GLN A C 1
ATOM 1005 O O . GLN A 1 149 ? 10.499 5.732 -13.838 1.00 94.44 149 GLN A O 1
ATOM 1010 N N . ASP A 1 150 ? 9.660 7.800 -13.623 1.00 92.06 150 ASP A N 1
ATOM 1011 C CA . ASP A 1 150 ? 10.590 8.386 -14.589 1.00 92.06 150 ASP A CA 1
ATOM 1012 C C . ASP A 1 150 ? 11.939 8.656 -13.913 1.00 92.06 150 ASP A C 1
ATOM 1014 O O . ASP A 1 150 ? 12.030 9.473 -12.991 1.00 92.06 150 ASP A O 1
ATOM 1018 N N . LEU A 1 151 ? 12.972 7.944 -14.370 1.00 87.81 151 LEU A N 1
ATOM 1019 C CA . LEU A 1 151 ? 14.357 8.062 -13.897 1.00 87.81 151 LEU A CA 1
ATOM 1020 C C . LEU A 1 151 ? 15.250 8.848 -14.877 1.00 87.81 151 LEU A C 1
ATOM 1022 O O . LEU A 1 151 ? 16.476 8.812 -14.780 1.00 87.81 151 LEU A O 1
ATOM 1026 N N . GLY A 1 152 ? 14.650 9.571 -15.829 1.00 87.31 152 GLY A N 1
ATOM 1027 C CA . GLY A 1 152 ? 15.336 10.437 -16.793 1.00 87.31 152 GLY A CA 1
ATOM 1028 C C . GLY A 1 152 ? 15.462 9.856 -18.204 1.00 87.31 152 GLY A C 1
ATOM 1029 O O . GLY A 1 152 ? 15.975 10.533 -19.094 1.00 87.31 152 GLY A O 1
ATOM 1030 N N . SER A 1 153 ? 14.990 8.628 -18.431 1.00 86.25 153 SER A N 1
ATOM 1031 C CA . SER A 1 153 ? 14.957 7.987 -19.757 1.00 86.25 153 SER A CA 1
ATOM 1032 C C . SER A 1 153 ? 13.577 7.432 -20.135 1.00 86.25 153 SER A C 1
ATOM 1034 O O . SER A 1 153 ? 13.446 6.722 -21.133 1.00 86.25 153 SER A O 1
ATOM 1036 N N . GLY A 1 154 ? 12.541 7.797 -19.373 1.00 90.56 154 GLY A N 1
ATOM 1037 C CA . GLY A 1 154 ? 11.200 7.228 -19.459 1.00 90.56 154 GLY A CA 1
ATOM 1038 C C . GLY A 1 154 ? 10.813 6.486 -18.180 1.00 90.56 154 GLY A C 1
ATOM 1039 O O . GLY A 1 154 ? 11.599 6.391 -17.238 1.00 90.56 154 GLY A O 1
ATOM 1040 N N . GLN A 1 155 ? 9.579 5.978 -18.156 1.00 95.12 155 GLN A N 1
ATOM 1041 C CA . GLN A 1 155 ? 9.048 5.216 -17.025 1.00 95.12 155 GLN A CA 1
ATOM 1042 C C . GLN A 1 155 ? 9.755 3.861 -16.915 1.00 95.12 155 GLN A C 1
ATOM 1044 O O . GLN A 1 155 ? 9.691 3.044 -17.835 1.00 95.12 155 GLN A O 1
ATOM 1049 N N . GLU A 1 156 ? 10.382 3.606 -15.775 1.00 95.88 156 GLU A N 1
ATOM 1050 C CA . GLU A 1 156 ? 10.977 2.324 -15.410 1.00 95.88 156 GLU A CA 1
ATOM 1051 C C . GLU A 1 156 ? 10.266 1.761 -14.180 1.00 95.88 156 GLU A C 1
ATOM 1053 O O . GLU A 1 156 ? 9.864 2.504 -13.282 1.00 95.88 156 GLU A O 1
ATOM 1058 N N . CYS A 1 157 ? 10.112 0.440 -14.129 1.00 97.25 157 CYS A N 1
ATOM 1059 C CA . CYS A 1 157 ? 9.556 -0.248 -12.977 1.00 97.25 157 CYS A CA 1
ATOM 1060 C C . CYS A 1 157 ? 10.572 -0.283 -11.825 1.00 97.25 157 CYS A C 1
ATOM 1062 O O . CYS A 1 157 ? 11.327 -1.246 -11.647 1.00 97.25 157 CYS A O 1
ATOM 1064 N N . ALA A 1 158 ? 10.602 0.789 -11.041 1.00 95.69 158 ALA A N 1
ATOM 1065 C CA . ALA A 1 158 ? 11.584 1.008 -9.996 1.00 95.69 158 ALA A CA 1
ATOM 1066 C C . ALA A 1 158 ? 11.171 0.328 -8.685 1.00 95.69 158 ALA A C 1
ATOM 1068 O O . ALA A 1 158 ? 10.012 0.379 -8.265 1.00 95.69 158 ALA A O 1
ATOM 1069 N N . LYS A 1 159 ? 12.136 -0.299 -8.005 1.00 95.56 159 LYS A N 1
ATOM 1070 C CA . L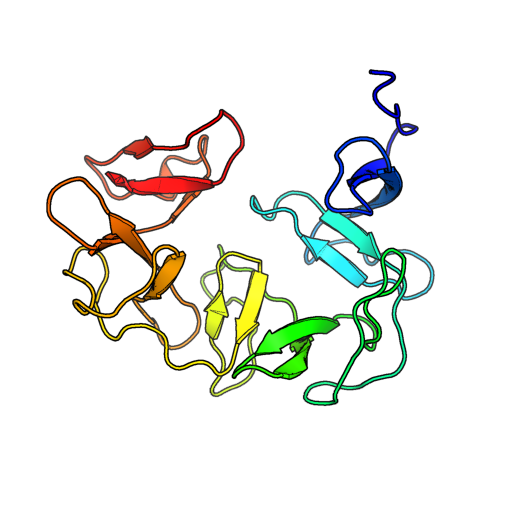YS A 1 159 ? 11.902 -0.963 -6.718 1.00 95.56 159 LYS A CA 1
ATOM 1071 C C . LYS A 1 159 ? 11.773 0.083 -5.604 1.00 95.56 159 LYS A C 1
ATOM 1073 O O . LYS A 1 159 ? 12.724 0.838 -5.404 1.00 95.56 159 LYS A O 1
ATOM 1078 N N . PRO A 1 160 ? 10.678 0.119 -4.829 1.00 94.44 160 PRO A N 1
ATOM 1079 C CA . PRO A 1 160 ? 10.577 1.032 -3.708 1.00 94.44 160 PRO A CA 1
ATOM 1080 C C . PRO A 1 160 ? 11.494 0.632 -2.555 1.00 94.44 160 PRO A C 1
ATOM 1082 O O . PRO A 1 160 ? 11.784 -0.549 -2.347 1.00 94.44 160 PRO A O 1
ATOM 1085 N N . CYS A 1 161 ? 11.902 1.615 -1.764 1.00 93.50 161 CYS A N 1
ATOM 1086 C CA . CYS A 1 161 ? 12.780 1.419 -0.618 1.00 93.50 161 CYS A CA 1
ATOM 1087 C C . CYS A 1 161 ? 12.450 2.377 0.519 1.00 93.50 161 CYS A C 1
ATOM 1089 O O . CYS A 1 161 ? 11.960 3.484 0.305 1.00 93.50 161 CYS A O 1
ATOM 1091 N N . ARG A 1 162 ? 12.754 1.973 1.749 1.00 90.38 162 ARG A N 1
ATOM 1092 C CA . ARG A 1 162 ? 12.737 2.867 2.908 1.00 90.38 162 ARG A CA 1
ATOM 1093 C C . ARG A 1 162 ? 14.107 3.528 3.024 1.00 90.38 162 ARG A C 1
ATOM 1095 O O . ARG A 1 162 ? 15.120 2.833 3.050 1.00 90.38 162 ARG A O 1
ATOM 1102 N N . TYR A 1 163 ? 14.138 4.857 3.152 1.00 83.88 163 TYR A N 1
ATOM 1103 C CA . TYR A 1 163 ? 15.367 5.671 3.121 1.00 83.88 163 TYR A CA 1
ATOM 1104 C C . TYR A 1 163 ? 16.530 5.129 3.983 1.00 83.88 163 TYR A C 1
ATOM 1106 O O . TYR A 1 163 ? 17.677 5.131 3.548 1.00 83.88 163 TYR A O 1
ATOM 1114 N N . ASN A 1 164 ? 16.243 4.601 5.179 1.00 81.06 164 ASN A N 1
ATOM 1115 C CA . ASN A 1 164 ? 17.255 4.087 6.117 1.00 81.06 164 ASN A CA 1
ATOM 1116 C C . ASN A 1 164 ? 17.368 2.551 6.155 1.00 81.06 164 ASN A C 1
ATOM 1118 O O . ASN A 1 164 ? 17.940 2.002 7.097 1.00 81.06 164 ASN A O 1
ATOM 1122 N N . VAL A 1 165 ? 16.818 1.837 5.170 1.00 88.06 165 VAL A N 1
ATOM 1123 C CA . VAL A 1 165 ? 16.847 0.369 5.130 1.00 88.06 165 VAL A CA 1
ATOM 1124 C C . VAL A 1 165 ? 17.616 -0.100 3.903 1.00 88.06 165 VAL A C 1
ATOM 1126 O O . VAL A 1 165 ? 17.066 -0.325 2.830 1.00 88.06 165 VAL A O 1
ATOM 1129 N N . THR A 1 166 ? 18.921 -0.299 4.080 1.00 85.81 166 THR A N 1
ATOM 1130 C CA . THR A 1 166 ? 19.836 -0.720 3.004 1.00 85.81 166 THR A CA 1
ATOM 1131 C C . THR A 1 166 ? 19.460 -2.059 2.375 1.00 85.81 166 THR A C 1
ATOM 1133 O O . THR A 1 166 ? 19.735 -2.274 1.201 1.00 85.81 166 THR A O 1
ATOM 1136 N N . ALA A 1 167 ? 18.801 -2.943 3.129 1.00 90.31 167 ALA A N 1
ATOM 1137 C CA . ALA A 1 167 ? 18.338 -4.239 2.642 1.00 90.31 167 ALA A CA 1
ATOM 1138 C C . ALA A 1 167 ? 17.192 -4.143 1.615 1.00 90.31 167 ALA A C 1
ATOM 1140 O O . ALA A 1 167 ? 16.928 -5.123 0.916 1.00 90.31 167 ALA A O 1
ATOM 1141 N N . ASP A 1 168 ? 16.514 -2.994 1.508 1.00 91.56 168 ASP A N 1
ATOM 1142 C CA . ASP A 1 168 ? 15.440 -2.822 0.528 1.00 91.56 168 ASP A CA 1
ATOM 1143 C C . ASP A 1 168 ? 16.002 -2.726 -0.900 1.00 91.56 168 ASP A C 1
ATOM 1145 O O . ASP A 1 168 ? 15.360 -3.196 -1.841 1.00 91.56 168 ASP A O 1
ATOM 1149 N N . CYS A 1 169 ? 17.224 -2.214 -1.074 1.00 91.88 169 CYS A N 1
ATOM 1150 C CA . CYS A 1 169 ? 17.875 -2.082 -2.375 1.00 91.88 169 CYS A CA 1
ATOM 1151 C C . CYS A 1 169 ? 18.879 -3.205 -2.655 1.00 91.88 169 CYS A C 1
ATOM 1153 O O . CYS A 1 169 ? 19.509 -3.763 -1.757 1.00 91.88 169 CYS A O 1
ATOM 1155 N N . THR A 1 170 ? 19.013 -3.578 -3.929 1.00 86.50 170 THR A N 1
ATOM 1156 C CA . THR A 1 170 ? 20.018 -4.554 -4.367 1.00 86.50 170 THR A CA 1
ATOM 1157 C C . THR A 1 170 ? 21.429 -3.991 -4.226 1.00 86.50 170 THR A C 1
ATOM 1159 O O . THR A 1 170 ? 21.636 -2.776 -4.238 1.00 86.50 170 THR A O 1
ATOM 1162 N N . SER A 1 171 ? 22.420 -4.881 -4.114 1.00 81.56 171 SER A N 1
ATOM 1163 C CA . SER A 1 171 ? 23.827 -4.479 -4.030 1.00 81.56 171 SER A CA 1
ATOM 1164 C C . SER A 1 171 ? 24.202 -3.567 -5.204 1.00 81.56 171 SER A C 1
ATOM 1166 O O . SER A 1 171 ? 23.946 -3.911 -6.354 1.00 81.56 171 SER A O 1
ATOM 1168 N N . GLY A 1 172 ? 24.783 -2.404 -4.896 1.00 82.81 172 GLY A N 1
ATOM 1169 C CA . GLY A 1 172 ? 25.180 -1.401 -5.888 1.00 82.81 172 GLY A CA 1
ATOM 1170 C C . GLY A 1 172 ? 24.157 -0.290 -6.147 1.00 82.81 172 GLY A C 1
ATOM 1171 O O . GLY A 1 172 ? 24.505 0.654 -6.842 1.00 82.81 172 GLY A O 1
ATOM 1172 N N . THR A 1 173 ? 22.958 -0.363 -5.560 1.00 89.25 173 THR A N 1
ATOM 1173 C CA . THR A 1 173 ? 21.934 0.699 -5.644 1.00 89.25 173 THR A CA 1
ATOM 1174 C C . THR A 1 173 ? 21.701 1.352 -4.284 1.00 89.25 173 THR A C 1
ATOM 1176 O O . THR A 1 173 ? 21.939 0.737 -3.238 1.00 89.25 173 THR A O 1
ATOM 1179 N N . THR A 1 174 ? 21.242 2.600 -4.285 1.00 90.81 174 THR A N 1
ATOM 1180 C CA . THR A 1 174 ? 20.910 3.364 -3.075 1.00 90.81 174 THR A CA 1
ATOM 1181 C C . THR A 1 174 ? 19.459 3.811 -3.097 1.00 90.81 174 THR A C 1
ATOM 1183 O O . THR A 1 174 ? 18.857 3.973 -4.155 1.00 90.81 174 THR A O 1
ATOM 1186 N N . CYS A 1 175 ? 18.881 4.005 -1.913 1.00 92.50 175 CYS A N 1
ATOM 1187 C CA . CYS A 1 175 ? 17.523 4.512 -1.823 1.00 92.50 175 CYS A CA 1
ATOM 1188 C C . CYS A 1 175 ? 17.502 6.020 -2.098 1.00 92.50 175 CYS A C 1
ATOM 1190 O O . CYS A 1 175 ? 18.035 6.795 -1.303 1.00 92.50 175 CYS A O 1
ATOM 1192 N N . SER A 1 176 ? 16.878 6.433 -3.201 1.00 90.31 176 SER A N 1
ATOM 1193 C CA . SER A 1 176 ? 16.624 7.840 -3.515 1.00 90.31 176 SER A CA 1
ATOM 1194 C C . SER A 1 176 ? 15.218 8.224 -3.086 1.00 90.31 176 SER A C 1
ATOM 1196 O O . SER A 1 176 ? 14.242 7.773 -3.682 1.00 90.31 176 SER A O 1
ATOM 1198 N N . ALA A 1 177 ? 15.115 9.046 -2.044 1.00 82.94 177 ALA A N 1
ATOM 1199 C CA . ALA A 1 177 ? 13.859 9.610 -1.559 1.00 82.94 177 ALA A CA 1
ATOM 1200 C C . ALA A 1 177 ? 13.915 11.140 -1.627 1.00 82.94 177 ALA A C 1
ATOM 1202 O O . ALA A 1 177 ? 14.987 11.729 -1.469 1.00 82.94 177 ALA A O 1
ATOM 1203 N N . ALA A 1 178 ? 12.762 11.782 -1.837 1.00 70.75 178 ALA A N 1
ATOM 1204 C CA . ALA A 1 178 ? 12.680 13.240 -1.881 1.00 70.75 178 ALA A CA 1
ATOM 1205 C C . ALA A 1 178 ? 13.016 13.864 -0.516 1.0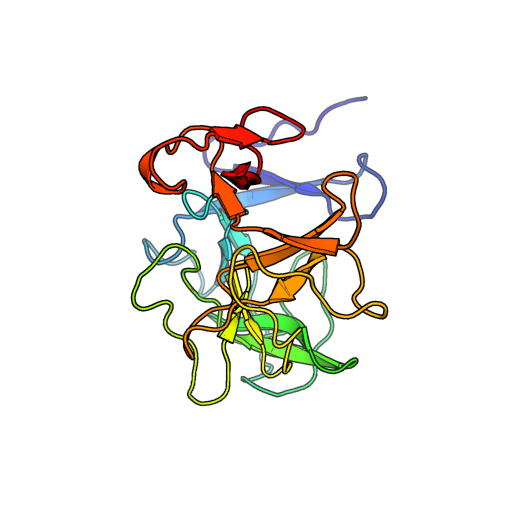0 70.75 178 ALA A C 1
ATOM 1207 O O . ALA A 1 178 ? 13.723 14.871 -0.471 1.00 70.75 178 ALA A O 1
ATOM 1208 N N . ASN A 1 179 ? 12.579 13.240 0.586 1.00 66.50 179 ASN A N 1
ATOM 1209 C CA . ASN A 1 179 ? 12.948 13.641 1.941 1.00 66.50 179 ASN A CA 1
ATOM 1210 C C . ASN A 1 179 ? 13.407 12.457 2.819 1.00 66.50 179 ASN A C 1
ATOM 1212 O O . ASN A 1 179 ? 12.959 11.320 2.639 1.00 66.50 179 ASN A O 1
ATOM 1216 N N . PRO A 1 180 ? 14.264 12.707 3.830 1.00 65.56 180 PRO A N 1
ATOM 1217 C CA . PRO A 1 180 ? 14.601 11.706 4.837 1.00 65.56 180 PRO A CA 1
ATOM 1218 C C . PRO A 1 180 ? 13.354 11.179 5.559 1.00 65.56 180 PRO A C 1
ATOM 1220 O O . PRO A 1 180 ? 12.543 11.956 6.058 1.00 65.56 180 PRO A O 1
ATOM 1223 N N . GLY A 1 181 ? 13.230 9.854 5.659 1.00 65.06 181 GLY A N 1
ATOM 1224 C CA . GLY A 1 181 ? 12.088 9.191 6.307 1.00 65.06 181 GLY A CA 1
ATOM 1225 C C . GLY A 1 181 ? 10.912 8.885 5.376 1.00 65.06 181 GLY A C 1
ATOM 1226 O O . GLY A 1 181 ? 9.961 8.236 5.805 1.00 65.06 181 GLY A O 1
ATOM 1227 N N . GLU A 1 182 ? 10.985 9.287 4.108 1.00 78.62 182 GLU A N 1
ATOM 1228 C CA . GLU A 1 182 ? 10.020 8.884 3.089 1.00 78.62 182 GLU A CA 1
ATOM 1229 C C . GLU A 1 182 ? 10.405 7.550 2.433 1.00 78.62 182 GLU A C 1
ATOM 1231 O O . GLU A 1 182 ? 11.518 7.027 2.581 1.00 78.62 182 GLU A O 1
ATOM 1236 N N . ILE A 1 183 ? 9.445 6.995 1.694 1.00 85.69 183 ILE A N 1
ATOM 1237 C CA . ILE A 1 183 ? 9.732 5.965 0.704 1.00 85.69 183 ILE A CA 1
ATOM 1238 C C . ILE A 1 183 ? 10.449 6.625 -0.470 1.00 85.69 183 ILE A C 1
ATOM 1240 O O . ILE A 1 183 ? 10.013 7.656 -0.979 1.00 85.69 183 ILE A O 1
ATOM 1244 N N . GLY A 1 184 ? 11.525 5.990 -0.908 1.00 91.75 184 GLY A N 1
ATOM 1245 C CA . GLY A 1 184 ? 12.203 6.285 -2.153 1.00 91.75 184 GLY A CA 1
ATOM 1246 C C . GLY A 1 184 ? 12.067 5.158 -3.167 1.00 91.75 184 GLY A C 1
ATOM 1247 O O . GLY A 1 184 ? 11.317 4.196 -2.977 1.00 91.75 184 GLY A O 1
ATOM 1248 N N . VAL A 1 185 ? 12.870 5.254 -4.218 1.00 93.25 185 VAL A N 1
ATOM 1249 C CA . VAL A 1 185 ? 13.117 4.173 -5.174 1.00 93.25 185 VAL A CA 1
ATOM 1250 C C . VAL A 1 185 ? 14.605 3.843 -5.216 1.00 93.25 185 VAL A C 1
ATOM 1252 O O . VAL A 1 185 ? 15.454 4.714 -5.018 1.00 93.25 185 VAL A O 1
ATOM 1255 N N . CYS A 1 186 ? 14.931 2.574 -5.432 1.00 93.62 186 CYS A N 1
ATOM 1256 C CA . CYS A 1 186 ? 16.306 2.139 -5.629 1.00 93.62 186 CYS A CA 1
ATOM 1257 C C . CYS A 1 186 ? 16.803 2.604 -7.000 1.00 93.62 186 CYS A C 1
ATOM 1259 O O . CYS A 1 186 ? 16.150 2.314 -8.003 1.00 93.62 186 CYS A O 1
ATOM 1261 N N . TYR A 1 187 ? 17.954 3.278 -7.021 1.00 88.12 187 TYR A N 1
ATOM 1262 C CA . TYR A 1 187 ? 18.680 3.669 -8.233 1.00 88.12 187 TYR A CA 1
ATOM 1263 C C . TYR A 1 187 ? 20.195 3.506 -8.053 1.00 88.12 187 TYR A C 1
ATOM 1265 O O . TYR A 1 187 ? 20.662 3.479 -6.882 1.00 88.12 187 TYR A O 1
#

Sequence (187 aa):
SDTLVCPTGKTCVIQADNVTVGACYPECIPGGAACAGGATCKSTFDATSGFCWASGSAQEGQSCTSKPVNTGCATGLICATDQGASICRKTCSFWSSFPGCPSGQNCAINSICFAEAGDPAALGAPCSVTAAGGEPCGSDGQAWRGICQDLGSGQECAKPCRYNVTADCTSGTTCSAANPGEIGVCY

Foldseek 3Di:
DPQPDEPPQWDWDAQDPDNPDTDTFGKDQVVDDDDPPLFEWQADLVSRITGTAAEADAEFFDAADCHSRYQRHGRQWHQDQAPNGGGTWGFFDQPDPAGPHDQCWAQESSRTTYNDPWFAAAEFGATDQPFDFQTFYRDPRHHRQFTFHDPPPHTGRFGKDAQPDPVSEDPPWHFDDPDHGDIGTTD

pLDDT: mean 88.27, std 9.01, range [48.28, 97.88]

Secondary structure (DSSP, 8-state):
-----PPTTEEEEE-SSSTT-EEEEEEE-TTSSPPGGG-EEEEPTTSS-EEEEB--SBPTTSB---BTTB-SB-TTEEEEEETTEEEEEEB--TTSSS--PPTT-EE-TTSBEE----B-PPTTSBPPTTPPTT-EEEE-SSBEEEEEEE-SSSEEEEPEEETT-GGGSPTT--EE-SSTTSEEEE-

Radius of gyration: 16.96 Å; chains: 1; bounding box: 45×43×46 Å